Protein AF-A0A366H7C8-F1 (afdb_monomer_lite)

pLDDT: mean 70.6, std 16.67, range [31.08, 91.31]

Secondary structure (DSSP, 8-state):
------THHHHHHHHHHHHHHHHHHHHHHHTTS-TTTSHHHHHHHHHHHHHHHHHHHHH-HHHHHHHHHHHHHHHHHHHHHHHHHHS----------PPPPPPPTTEEEESS-EEEEETTEEEEEPTT-EEEEEEEETTEEEEE-SS-EEEE-GGGEE--HHHHHHHHHHHHHHHHHHHHHHHHHHHHHHHHHHHHHHHHHHHHHHHHHHHHHTTT-SPPSHHHHHHHHHHHHHHHHHHHHHHHTTPPPPPP------

Sequence (258 aa):
MMGRAGPVCTKLSKALERLLFDKVFTWKILAKDKKNTYFPSMKYVFWLLLAALGIWAWQNPEKVRDAGDNAAKWIGEKSRMIADKWDPKAPEAPVVEAPLPELPEGVYVLRQDVIVATGKGTVKWAAGTSIRKLGEGAGKILVSDGVNQTTVDLSLLTRDQAERRAFYKKLEALNAGQAMSAARTLEAELIELDAKIVKMVQEKRSIAAARAINGGLQPFGTTEEFLDLSIKRAEDRKNEIYKILGRTPTPSRSLSVK

Structure (mmCIF, N/CA/C/O backbone):
data_AF-A0A366H7C8-F1
#
_entry.id   AF-A0A366H7C8-F1
#
loop_
_atom_site.group_PDB
_atom_site.id
_atom_site.type_symbol
_atom_site.label_atom_id
_atom_site.label_alt_id
_atom_site.label_comp_id
_atom_site.label_asym_id
_atom_site.label_entity_id
_atom_site.label_seq_id
_atom_site.pdbx_PDB_ins_code
_atom_site.Cartn_x
_atom_site.Cartn_y
_atom_site.Cartn_z
_atom_site.occupancy
_atom_site.B_iso_or_equiv
_atom_site.auth_seq_id
_atom_site.auth_comp_id
_atom_site.auth_asym_id
_atom_site.auth_atom_id
_atom_site.pdbx_PDB_model_num
ATOM 1 N N . MET A 1 1 ? 12.312 44.437 -30.253 1.00 35.22 1 MET A N 1
ATOM 2 C CA . MET A 1 1 ? 11.773 45.023 -31.499 1.00 35.22 1 MET A CA 1
ATOM 3 C C . MET A 1 1 ? 10.855 44.001 -32.150 1.00 35.22 1 MET A C 1
ATOM 5 O O . MET A 1 1 ? 11.306 42.915 -32.480 1.00 35.22 1 MET A O 1
ATOM 9 N N . MET A 1 2 ? 9.558 44.306 -32.218 1.00 35.59 2 MET A N 1
ATOM 10 C CA . MET A 1 2 ? 8.519 43.432 -32.773 1.00 35.59 2 MET A CA 1
ATOM 11 C C . MET A 1 2 ? 8.615 43.394 -34.304 1.00 35.59 2 MET A C 1
ATOM 13 O O . MET A 1 2 ? 8.389 44.407 -34.965 1.00 35.59 2 MET A O 1
ATOM 17 N N . GLY A 1 3 ? 8.927 42.227 -34.868 1.00 38.06 3 GLY A N 1
ATOM 18 C CA . GLY A 1 3 ? 8.840 41.976 -36.305 1.00 38.06 3 GLY A CA 1
ATOM 19 C C . GLY A 1 3 ? 7.402 41.653 -36.702 1.00 38.06 3 GLY A C 1
ATOM 20 O O . GLY A 1 3 ? 6.907 40.563 -36.429 1.00 38.06 3 GLY A O 1
ATOM 21 N N . ARG A 1 4 ? 6.723 42.615 -37.335 1.00 42.69 4 ARG A N 1
ATOM 22 C CA . ARG A 1 4 ? 5.419 42.440 -37.989 1.00 42.69 4 ARG A CA 1
ATOM 23 C C . ARG A 1 4 ? 5.511 41.364 -39.082 1.00 42.69 4 ARG A C 1
ATOM 25 O O . ARG A 1 4 ? 5.993 41.644 -40.175 1.00 42.69 4 ARG A O 1
ATOM 32 N N . ALA A 1 5 ? 4.978 40.171 -38.828 1.00 39.31 5 ALA A N 1
ATOM 33 C CA . ALA A 1 5 ? 4.549 39.270 -39.895 1.00 39.31 5 ALA A CA 1
ATOM 34 C C . ALA A 1 5 ? 3.274 39.854 -40.532 1.00 39.31 5 ALA A C 1
ATOM 36 O O . ALA A 1 5 ? 2.256 40.039 -39.867 1.00 39.31 5 ALA A O 1
ATOM 37 N N . GLY A 1 6 ? 3.374 40.250 -41.801 1.00 36.12 6 GLY A N 1
ATOM 38 C CA . GLY A 1 6 ? 2.370 41.051 -42.496 1.00 36.12 6 GLY A CA 1
ATOM 39 C C . GLY A 1 6 ? 1.022 40.356 -42.774 1.00 36.12 6 GLY A C 1
ATOM 40 O O . GLY A 1 6 ? 0.891 39.135 -42.676 1.00 36.12 6 GLY A O 1
ATOM 41 N N . PRO A 1 7 ? 0.011 41.134 -43.208 1.00 43.72 7 PRO A N 1
ATOM 42 C CA . PRO A 1 7 ? -1.391 40.724 -43.403 1.00 43.72 7 PRO A CA 1
ATOM 43 C C . PRO A 1 7 ? -1.648 39.786 -44.603 1.00 43.72 7 PRO A C 1
ATOM 45 O O . PRO A 1 7 ? -2.787 39.630 -45.044 1.00 43.72 7 PRO A O 1
ATOM 48 N N . VAL A 1 8 ? -0.607 39.166 -45.163 1.00 43.22 8 VAL A N 1
ATOM 49 C CA . VAL A 1 8 ? -0.705 38.301 -46.352 1.00 43.22 8 VAL A CA 1
ATOM 50 C C . VAL A 1 8 ? -1.070 36.863 -45.962 1.00 43.22 8 VAL A C 1
ATOM 52 O O . VAL A 1 8 ? -1.851 36.216 -46.657 1.00 43.22 8 VAL A O 1
ATOM 55 N N . CYS A 1 9 ? -0.610 36.390 -44.798 1.00 39.69 9 CYS A N 1
ATOM 56 C CA . CYS A 1 9 ? -0.833 35.008 -44.354 1.00 39.69 9 CYS A CA 1
ATOM 57 C C . CYS A 1 9 ? -2.294 34.743 -43.927 1.00 39.69 9 CYS A C 1
ATOM 59 O O . CYS A 1 9 ? -2.842 33.673 -44.179 1.00 39.69 9 CYS A O 1
ATOM 61 N N . THR A 1 10 ? -2.974 35.749 -43.368 1.00 45.97 10 THR A N 1
ATOM 62 C CA . THR A 1 10 ? -4.383 35.655 -42.940 1.00 45.97 10 THR A CA 1
ATOM 63 C C . THR A 1 10 ? -5.387 35.822 -44.084 1.00 45.97 10 THR A C 1
ATOM 65 O O . THR A 1 10 ? -6.521 35.354 -43.981 1.00 45.97 10 THR A O 1
ATOM 68 N N . LYS A 1 11 ? -4.995 36.466 -45.193 1.00 45.34 11 LYS A N 1
ATOM 69 C CA . LYS A 1 11 ? -5.829 36.556 -46.404 1.00 45.34 11 LYS A CA 1
ATOM 70 C C . LYS A 1 11 ? -5.784 35.266 -47.220 1.00 45.34 11 LYS A C 1
ATOM 72 O O . LYS A 1 11 ? -6.820 34.849 -47.726 1.00 45.34 11 LYS A O 1
ATOM 77 N N . LEU A 1 12 ? -4.621 34.613 -47.291 1.00 46.34 12 LEU A N 1
ATOM 78 C CA . LEU A 1 12 ? -4.466 33.324 -47.967 1.00 46.34 12 LEU A CA 1
ATOM 79 C C . LEU A 1 12 ? -5.189 32.200 -47.215 1.00 46.34 12 LEU A C 1
ATOM 81 O O . LEU A 1 12 ? -5.877 31.417 -47.860 1.00 46.34 12 LEU A O 1
ATOM 85 N N . SER A 1 13 ? -5.142 32.175 -45.874 1.00 52.00 13 SER A N 1
ATOM 86 C CA . SER A 1 13 ? -5.885 31.183 -45.081 1.00 52.00 13 SER A CA 1
ATOM 87 C C . SER A 1 13 ? -7.402 31.344 -45.216 1.00 52.00 13 SER A C 1
ATOM 89 O O . SER A 1 13 ? -8.089 30.367 -45.491 1.00 52.00 13 SER A O 1
ATOM 91 N N . LYS A 1 14 ? -7.929 32.575 -45.141 1.00 49.22 14 LYS A N 1
ATOM 92 C CA . LYS A 1 14 ? -9.366 32.845 -45.331 1.00 49.22 14 LYS A CA 1
ATOM 93 C C . LYS A 1 14 ? -9.846 32.592 -46.762 1.00 49.22 14 LYS A C 1
ATOM 95 O O . LYS A 1 14 ? -10.995 32.199 -46.954 1.00 49.22 14 LYS A O 1
ATOM 100 N N . ALA A 1 15 ? -8.997 32.818 -47.766 1.00 50.47 15 ALA A N 1
ATOM 101 C CA . ALA A 1 15 ? -9.315 32.502 -49.157 1.00 50.47 15 ALA A CA 1
ATOM 102 C C . ALA A 1 15 ? -9.337 30.985 -49.403 1.00 50.47 15 ALA A C 1
ATOM 104 O O . ALA A 1 15 ? -10.243 30.502 -50.078 1.00 50.47 15 ALA A O 1
ATOM 105 N N . LEU A 1 16 ? -8.401 30.234 -48.810 1.00 49.34 16 LEU A N 1
ATOM 106 C CA . LEU A 1 16 ? -8.372 28.769 -48.872 1.00 49.34 16 LEU A CA 1
ATOM 107 C C . LEU A 1 16 ? -9.529 28.137 -48.095 1.00 49.34 16 LEU A C 1
ATOM 109 O O . LEU A 1 16 ? -10.158 27.218 -48.607 1.00 49.34 16 LEU A O 1
ATOM 113 N N . GLU A 1 17 ? -9.856 28.656 -46.910 1.00 50.28 17 GLU A N 1
ATOM 114 C CA . GLU A 1 17 ? -11.018 28.221 -46.130 1.00 50.28 17 GLU A CA 1
ATOM 115 C C . GLU A 1 17 ? -12.317 28.467 -46.891 1.00 50.28 17 GLU A C 1
ATOM 117 O O . GLU A 1 17 ? -13.134 27.557 -46.966 1.00 50.28 17 GLU A O 1
ATOM 122 N N . ARG A 1 18 ? -12.494 29.637 -47.524 1.00 49.72 18 ARG A N 1
ATOM 123 C CA . ARG A 1 18 ? -13.671 29.903 -48.367 1.00 49.72 18 ARG A CA 1
ATOM 124 C C . ARG A 1 18 ? -13.715 29.012 -49.603 1.00 49.72 18 ARG A C 1
ATOM 126 O O . ARG A 1 18 ? -14.770 28.470 -49.883 1.00 49.72 18 ARG A O 1
ATOM 133 N N . LEU A 1 19 ? -12.603 28.802 -50.309 1.00 50.41 19 LEU A N 1
ATOM 134 C CA . LEU A 1 19 ? -12.562 27.917 -51.482 1.00 50.41 19 LEU A CA 1
ATOM 135 C C . LEU A 1 19 ? -12.834 26.451 -51.126 1.00 50.41 19 LEU A C 1
ATOM 137 O O . LEU A 1 19 ? -13.527 25.761 -51.873 1.00 50.41 19 LEU A O 1
ATOM 141 N N . LEU A 1 20 ? -12.311 25.973 -49.994 1.00 51.69 20 LEU A N 1
ATOM 142 C CA . LEU A 1 20 ? -12.549 24.616 -49.510 1.00 51.69 20 LEU A CA 1
ATOM 143 C C . LEU A 1 20 ? -13.976 24.455 -48.996 1.00 51.69 20 LEU A C 1
ATOM 145 O O . LEU A 1 20 ? -14.617 23.471 -49.349 1.00 51.69 20 LEU A O 1
ATOM 149 N N . PHE A 1 21 ? -14.509 25.413 -48.234 1.00 50.31 21 PHE A N 1
ATOM 150 C CA . PHE A 1 21 ? -15.902 25.348 -47.800 1.00 50.31 21 PHE A CA 1
ATOM 151 C C . PHE A 1 21 ? -16.846 25.398 -48.992 1.00 50.31 21 PHE A C 1
ATOM 153 O O . PHE A 1 21 ? -17.707 24.536 -49.095 1.00 50.31 21 PHE A O 1
ATOM 160 N N . ASP A 1 22 ? -16.653 26.332 -49.921 1.00 48.16 22 ASP A N 1
ATOM 161 C CA . ASP A 1 22 ? -17.582 26.539 -51.028 1.00 48.16 22 ASP A CA 1
ATOM 162 C C . ASP A 1 22 ? -17.562 25.354 -52.003 1.00 48.16 22 ASP A C 1
ATOM 164 O O . ASP A 1 22 ? -18.621 24.870 -52.397 1.00 48.16 22 ASP A O 1
ATOM 168 N N . LYS A 1 23 ? -16.387 24.766 -52.292 1.00 51.62 23 LYS A N 1
ATOM 169 C CA . LYS A 1 23 ? -16.293 23.549 -53.121 1.00 51.62 23 LYS A CA 1
ATOM 170 C C . LYS A 1 23 ? -16.764 22.282 -52.412 1.00 51.62 23 LYS A C 1
ATOM 172 O O . LYS A 1 23 ? -17.393 21.445 -53.052 1.00 51.62 23 LYS A O 1
ATOM 177 N N . VAL A 1 24 ? -16.508 22.124 -51.112 1.00 53.69 24 VAL A N 1
ATOM 178 C CA . VAL A 1 24 ? -16.973 20.949 -50.355 1.00 53.69 24 VAL A CA 1
ATOM 179 C C . VAL A 1 24 ? -18.486 21.018 -50.118 1.00 53.69 24 VAL A C 1
ATOM 181 O O . VAL A 1 24 ? -19.151 19.985 -50.196 1.00 53.69 24 VAL A O 1
ATOM 184 N N . PHE A 1 25 ? -19.065 22.207 -49.903 1.00 47.41 25 PHE A N 1
ATOM 185 C CA . PHE A 1 25 ? -20.512 22.373 -49.720 1.00 47.41 25 PHE A CA 1
ATOM 186 C C . PHE A 1 25 ? -21.296 22.279 -51.030 1.00 47.41 25 PHE A C 1
ATOM 188 O O . PHE A 1 25 ? -22.294 21.557 -51.067 1.00 47.41 25 PHE A O 1
ATOM 195 N N . THR A 1 26 ? -20.841 22.911 -52.120 1.00 51.09 26 THR A N 1
ATOM 196 C CA . THR A 1 26 ? -21.496 22.749 -53.435 1.00 51.09 26 THR A CA 1
ATOM 197 C C . THR A 1 26 ? -21.470 21.293 -53.902 1.00 51.09 26 THR A C 1
ATOM 199 O O . THR A 1 26 ? -22.471 20.800 -54.420 1.00 51.09 26 THR A O 1
ATOM 202 N N . TRP A 1 27 ? -20.398 20.544 -53.621 1.00 47.75 27 TRP A N 1
ATOM 203 C CA . TRP A 1 27 ? -20.329 19.114 -53.946 1.00 47.75 27 TRP A CA 1
ATOM 204 C C . TRP A 1 27 ? -21.183 18.225 -53.038 1.00 47.75 27 TRP A C 1
ATOM 206 O O . TRP A 1 27 ? -21.712 17.217 -53.502 1.00 47.75 27 TRP A O 1
ATOM 216 N N . LYS A 1 28 ? -21.385 18.596 -51.768 1.00 47.47 28 LYS A N 1
ATOM 217 C CA . LYS A 1 28 ? -22.292 17.879 -50.855 1.00 47.47 28 LYS A CA 1
ATOM 218 C C . LYS A 1 28 ? -23.765 18.049 -51.252 1.00 47.47 28 LYS A C 1
ATOM 220 O O . LYS A 1 28 ? -24.562 17.146 -51.006 1.00 47.47 28 LYS A O 1
ATOM 225 N N . ILE A 1 29 ? -24.107 19.171 -51.891 1.00 49.75 29 ILE A N 1
ATOM 226 C CA . ILE A 1 29 ? -25.441 19.435 -52.450 1.00 49.75 29 ILE A CA 1
ATOM 227 C C . ILE A 1 29 ? -25.638 18.674 -53.775 1.00 49.75 29 ILE A C 1
ATOM 229 O O . ILE A 1 29 ? -26.671 18.038 -53.950 1.00 49.75 29 ILE A O 1
ATOM 233 N N . LEU A 1 30 ? -24.624 18.620 -54.649 1.00 47.78 30 LEU A N 1
ATOM 234 C CA . LEU A 1 30 ? -24.652 17.838 -55.900 1.00 47.78 30 LEU A CA 1
ATOM 235 C C . LEU A 1 30 ? -24.621 16.308 -55.694 1.00 47.78 30 LEU A C 1
ATOM 237 O O . LEU A 1 30 ? -25.145 15.561 -56.517 1.00 47.78 30 LEU A O 1
ATOM 241 N N . ALA A 1 31 ? -24.037 15.822 -54.596 1.00 48.66 31 ALA A N 1
ATOM 242 C CA . ALA A 1 31 ? -23.911 14.390 -54.307 1.00 48.66 31 ALA A CA 1
ATOM 243 C C . ALA A 1 31 ? -25.165 13.752 -53.677 1.00 48.66 31 ALA A C 1
ATOM 245 O O . ALA A 1 31 ? -25.188 12.534 -53.474 1.00 48.66 31 ALA A O 1
ATOM 246 N N . LYS A 1 32 ? -26.205 14.537 -53.354 1.00 49.47 32 LYS A N 1
ATOM 247 C CA . LYS A 1 32 ? -27.415 14.016 -52.698 1.00 49.47 32 LYS A CA 1
ATOM 248 C C . LYS A 1 32 ? -28.212 13.061 -53.601 1.00 49.47 32 LYS A C 1
ATOM 250 O O . LYS A 1 32 ? -28.744 12.085 -53.080 1.00 49.47 32 LYS A O 1
ATOM 255 N N . ASP A 1 33 ? -28.149 13.253 -54.924 1.00 51.53 33 ASP A N 1
ATOM 256 C CA . ASP A 1 33 ? -28.922 12.471 -55.906 1.00 51.53 33 ASP A CA 1
ATOM 257 C C . ASP A 1 33 ? -28.100 11.455 -56.725 1.00 51.53 33 ASP A C 1
ATOM 259 O O . ASP A 1 33 ? -28.658 10.698 -57.516 1.00 51.53 33 ASP A O 1
ATOM 263 N N . LYS A 1 34 ? -26.772 11.380 -56.543 1.00 55.25 34 LYS A N 1
ATOM 264 C CA . LYS A 1 34 ? -25.895 10.445 -57.285 1.00 55.25 34 LYS A CA 1
ATOM 265 C C . LYS A 1 34 ? -24.794 9.844 -56.405 1.00 55.25 34 LYS A C 1
ATOM 267 O O . LYS A 1 34 ? -23.604 9.997 -56.669 1.00 55.25 34 LYS A O 1
ATOM 272 N N . LYS A 1 35 ? -25.180 9.132 -55.343 1.00 51.94 35 LYS A N 1
ATOM 273 C CA . LYS A 1 35 ? -24.235 8.517 -54.386 1.00 51.94 35 LYS A CA 1
ATOM 274 C C . LYS A 1 35 ? -23.315 7.437 -54.983 1.00 51.94 35 LYS A C 1
ATOM 276 O O . LYS A 1 35 ? -22.210 7.266 -54.479 1.00 51.94 35 LYS A O 1
ATOM 281 N N . ASN A 1 36 ? -23.716 6.753 -56.059 1.00 51.50 36 ASN A N 1
ATOM 282 C CA . ASN A 1 36 ? -22.960 5.601 -56.579 1.00 51.50 36 ASN A CA 1
ATOM 283 C C . ASN A 1 36 ? -21.881 5.932 -57.623 1.00 51.50 36 ASN A C 1
ATOM 285 O O . ASN A 1 36 ? -21.022 5.091 -57.869 1.00 51.50 36 ASN A O 1
ATOM 289 N N . THR A 1 37 ? -21.866 7.130 -58.215 1.00 55.34 37 THR A N 1
ATOM 290 C CA . THR A 1 37 ? -20.918 7.451 -59.304 1.00 55.34 37 THR A CA 1
ATOM 291 C C . THR A 1 37 ? -19.647 8.161 -58.822 1.00 55.34 37 THR A C 1
ATOM 293 O O . THR A 1 37 ? -18.613 8.066 -59.474 1.00 55.34 37 THR A O 1
ATOM 296 N N . TYR A 1 38 ? -19.685 8.835 -57.665 1.00 51.38 38 TYR A N 1
ATOM 297 C CA . TYR A 1 38 ? -18.588 9.703 -57.194 1.00 51.38 38 TYR A CA 1
ATOM 298 C C . TYR A 1 38 ? -17.773 9.141 -56.018 1.00 51.38 38 TYR A C 1
ATOM 300 O O . TYR A 1 38 ? -16.734 9.704 -55.659 1.00 51.38 38 TYR A O 1
ATOM 308 N N . PHE A 1 39 ? -18.206 8.025 -55.428 1.00 51.62 39 PHE A N 1
ATOM 309 C CA . PHE A 1 39 ? -17.540 7.389 -54.286 1.00 51.62 39 PHE A CA 1
ATOM 310 C C . PHE A 1 39 ? -16.087 6.945 -54.572 1.00 51.62 39 PHE A C 1
ATOM 312 O O . PHE A 1 39 ? -15.219 7.201 -53.732 1.00 51.62 39 PHE A O 1
ATOM 319 N N . PRO A 1 40 ? -15.761 6.360 -55.748 1.00 57.44 40 PRO A N 1
ATOM 320 C CA . PRO A 1 40 ? -14.384 5.985 -56.069 1.00 57.44 40 PRO A CA 1
ATOM 321 C C . PRO A 1 40 ? -13.490 7.221 -56.214 1.00 57.44 40 PRO A C 1
ATOM 323 O O . PRO A 1 40 ? -12.434 7.298 -55.593 1.00 57.44 40 PRO A O 1
ATOM 326 N N . SER A 1 41 ? -13.950 8.240 -56.951 1.00 58.25 41 SER A N 1
ATOM 327 C CA . SER A 1 41 ? -13.221 9.501 -57.143 1.00 58.25 41 SER A CA 1
ATOM 328 C C . SER A 1 41 ? -12.988 10.263 -55.837 1.00 58.25 41 SER A C 1
ATOM 330 O O . SER A 1 41 ? -11.919 10.839 -55.658 1.00 58.25 41 SER A O 1
ATOM 332 N N . MET A 1 42 ? -13.931 10.217 -54.888 1.00 57.44 42 MET A N 1
ATOM 333 C CA . MET A 1 42 ? -13.767 10.832 -53.564 1.00 57.44 42 MET A CA 1
ATOM 334 C C . MET A 1 42 ? -12.621 10.201 -52.777 1.00 57.44 42 MET A C 1
ATOM 336 O O . MET A 1 42 ? -11.843 10.914 -52.145 1.00 57.44 42 MET A O 1
ATOM 340 N N . LYS A 1 43 ? -12.485 8.873 -52.852 1.00 59.31 43 LYS A N 1
ATOM 341 C CA . LYS A 1 43 ? -11.388 8.148 -52.212 1.00 59.31 43 LYS A CA 1
ATOM 342 C C . LYS A 1 43 ? -10.047 8.597 -52.795 1.00 59.31 43 LYS A C 1
ATOM 344 O O . LYS A 1 43 ? -9.146 8.925 -52.031 1.00 59.31 43 LYS A O 1
ATOM 349 N N . TYR A 1 44 ? -9.924 8.695 -54.119 1.00 64.81 44 TYR A N 1
ATOM 350 C CA . TYR A 1 44 ? -8.675 9.130 -54.758 1.00 64.81 44 TYR A CA 1
ATOM 351 C C . TYR A 1 44 ? -8.317 10.588 -54.459 1.00 64.81 44 TYR A C 1
ATOM 353 O O . TYR A 1 44 ? -7.159 10.869 -54.166 1.00 64.81 44 TYR A O 1
ATOM 361 N N . VAL A 1 45 ? -9.290 11.504 -54.461 1.00 66.50 45 VAL A N 1
ATOM 362 C CA . VAL A 1 45 ? -9.056 12.915 -54.103 1.00 66.50 45 VAL A CA 1
ATOM 363 C C . VAL A 1 45 ? -8.644 13.048 -52.635 1.00 66.50 45 VAL A C 1
ATOM 365 O O . VAL A 1 45 ? -7.729 13.806 -52.324 1.00 66.50 45 VAL A O 1
ATOM 368 N N . PHE A 1 46 ? -9.254 12.269 -51.737 1.00 66.06 46 PHE A N 1
ATOM 369 C CA . PHE A 1 46 ? -8.856 12.215 -50.332 1.00 66.06 46 PHE A CA 1
ATOM 370 C C . PHE A 1 46 ? -7.422 11.698 -50.163 1.00 66.06 46 PHE A C 1
ATOM 372 O O . PHE A 1 46 ? -6.627 12.341 -49.485 1.00 66.06 46 PHE A O 1
ATOM 379 N N . TRP A 1 47 ? -7.054 10.596 -50.826 1.00 66.44 47 TRP A N 1
ATOM 380 C CA . TRP A 1 47 ? -5.687 10.064 -50.774 1.00 66.44 47 TRP A CA 1
ATOM 381 C C . TRP A 1 47 ? -4.657 11.005 -51.402 1.00 66.44 47 TRP A C 1
ATOM 383 O O . TRP A 1 47 ? -3.562 11.127 -50.865 1.00 66.44 47 TRP A O 1
ATOM 393 N N . LEU A 1 48 ? -5.002 11.714 -52.480 1.00 68.94 48 LEU A N 1
ATOM 394 C CA . LEU A 1 48 ? -4.134 12.729 -53.085 1.00 68.94 48 LEU A CA 1
ATOM 395 C C . LEU A 1 48 ? -3.912 13.923 -52.155 1.00 68.94 48 LEU A C 1
ATOM 397 O O . LEU A 1 48 ? -2.780 14.376 -52.010 1.00 68.94 48 LEU A O 1
ATOM 401 N N . LEU A 1 49 ? -4.960 14.404 -51.482 1.00 70.00 49 LEU A N 1
ATOM 402 C CA . LEU A 1 49 ? -4.835 15.462 -50.477 1.00 70.00 49 LEU A CA 1
ATOM 403 C C . LEU A 1 49 ? -4.010 15.000 -49.271 1.00 70.00 49 LEU A C 1
ATOM 405 O O . LEU A 1 49 ? -3.187 15.760 -48.765 1.00 70.00 49 LEU A O 1
ATOM 409 N N . LEU A 1 50 ? -4.183 13.749 -48.843 1.00 69.38 50 LEU A N 1
ATOM 410 C CA . LEU A 1 50 ? -3.436 13.161 -47.733 1.00 69.38 50 LEU A CA 1
ATOM 411 C C . LEU A 1 50 ? -1.956 12.952 -48.093 1.00 69.38 50 LEU A C 1
ATOM 413 O O . LEU A 1 50 ? -1.081 13.235 -47.279 1.00 69.38 50 LEU A O 1
ATOM 417 N N . ALA A 1 51 ? -1.664 12.546 -49.331 1.00 66.94 51 ALA A N 1
ATOM 418 C CA . ALA A 1 51 ? -0.306 12.446 -49.857 1.00 66.94 51 ALA A CA 1
ATOM 419 C C . ALA A 1 51 ? 0.353 13.826 -50.001 1.00 66.94 51 ALA A C 1
ATOM 421 O O . ALA A 1 51 ? 1.501 13.994 -49.601 1.00 66.94 51 ALA A O 1
ATOM 422 N N . ALA A 1 52 ? -0.373 14.835 -50.494 1.00 68.12 52 ALA A N 1
ATOM 423 C CA . ALA A 1 52 ? 0.122 16.209 -50.578 1.00 68.12 52 ALA A CA 1
ATOM 424 C C . ALA A 1 52 ? 0.429 16.793 -49.188 1.00 68.12 52 ALA A C 1
ATOM 426 O O . ALA A 1 52 ? 1.465 17.430 -49.004 1.00 68.12 52 ALA A O 1
ATOM 427 N N . LEU A 1 53 ? -0.420 16.514 -48.192 1.00 64.94 53 LEU A N 1
ATOM 428 C CA . LEU A 1 53 ? -0.166 16.850 -46.789 1.00 64.94 53 LEU A CA 1
ATOM 429 C C . LEU A 1 53 ? 1.049 16.103 -46.228 1.00 64.94 53 LEU A C 1
ATOM 431 O O . LEU A 1 53 ? 1.850 16.713 -45.529 1.00 64.94 53 LEU A O 1
ATOM 435 N N . GLY A 1 54 ? 1.225 14.822 -46.562 1.00 63.56 54 GLY A N 1
ATOM 436 C CA . GLY A 1 54 ? 2.397 14.034 -46.169 1.00 63.56 54 GLY A CA 1
ATOM 437 C C . GLY A 1 54 ? 3.705 14.567 -46.762 1.00 63.56 54 GLY A C 1
ATOM 438 O O . GLY A 1 54 ? 4.697 14.693 -46.048 1.00 63.56 54 GLY A O 1
ATOM 439 N N . ILE A 1 55 ? 3.700 14.954 -48.040 1.00 69.88 55 ILE A N 1
ATOM 440 C CA . ILE A 1 55 ? 4.856 15.564 -48.717 1.00 69.88 55 ILE A CA 1
ATOM 441 C C . ILE A 1 55 ? 5.164 16.937 -48.112 1.00 69.88 55 ILE A C 1
ATOM 443 O O . ILE A 1 55 ? 6.318 17.236 -47.806 1.00 69.88 55 ILE A O 1
ATOM 447 N N . TRP A 1 56 ? 4.139 17.760 -47.883 1.00 62.31 56 TRP A N 1
ATOM 448 C CA . TRP A 1 56 ? 4.304 19.060 -47.235 1.00 62.31 56 TRP A CA 1
ATOM 449 C C . TRP A 1 56 ? 4.840 18.921 -45.805 1.00 62.31 56 TRP A C 1
ATOM 451 O O . TRP A 1 56 ? 5.712 19.690 -45.393 1.00 62.31 56 TRP A O 1
ATOM 461 N N . ALA A 1 57 ? 4.373 17.901 -45.079 1.00 61.28 57 ALA A N 1
ATOM 462 C CA . ALA A 1 57 ? 4.827 17.594 -43.735 1.00 61.28 57 ALA A CA 1
ATOM 463 C C . ALA A 1 57 ? 6.281 17.107 -43.691 1.00 61.28 57 ALA A C 1
ATOM 465 O O . ALA A 1 57 ? 7.016 17.441 -42.764 1.00 61.28 57 ALA A O 1
ATOM 466 N N . TRP A 1 58 ? 6.714 16.372 -44.716 1.00 67.94 58 TRP A N 1
ATOM 467 C CA . TRP A 1 58 ? 8.103 15.951 -44.870 1.00 67.94 58 TRP A CA 1
ATOM 468 C C . TRP A 1 58 ? 9.036 17.123 -45.207 1.00 67.94 58 TRP A C 1
ATOM 470 O O . TRP A 1 58 ? 10.151 17.185 -44.699 1.00 67.94 58 TRP A O 1
ATOM 480 N N . GLN A 1 59 ? 8.568 18.091 -46.002 1.00 71.12 59 GLN A N 1
ATOM 481 C CA . GLN A 1 59 ? 9.342 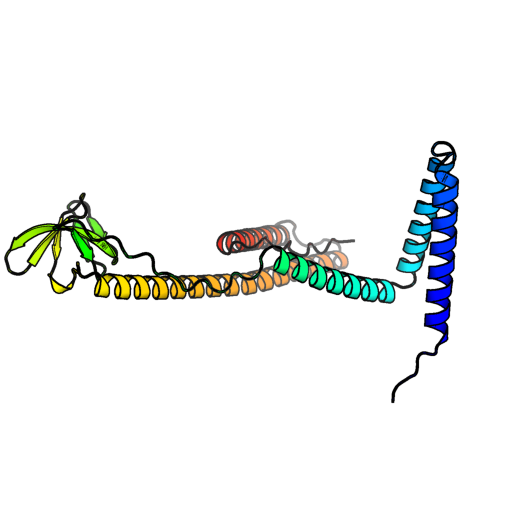19.283 -46.371 1.00 71.12 59 GLN A CA 1
ATOM 482 C C . GLN A 1 59 ? 9.410 20.352 -45.266 1.00 71.12 59 GLN A C 1
ATOM 484 O O . GLN A 1 59 ? 10.332 21.162 -45.263 1.00 71.12 59 GLN A O 1
ATOM 489 N N . ASN A 1 60 ? 8.448 20.387 -44.336 1.00 64.62 60 ASN A N 1
ATOM 490 C CA . ASN A 1 60 ? 8.383 21.384 -43.259 1.00 64.62 60 ASN A CA 1
ATOM 491 C C . ASN A 1 60 ? 8.186 20.720 -41.879 1.00 64.62 60 ASN A C 1
ATOM 493 O O . ASN A 1 60 ? 7.163 20.962 -41.228 1.00 64.62 60 ASN A O 1
ATOM 497 N N . PRO A 1 61 ? 9.148 19.908 -41.403 1.00 60.00 61 PRO A N 1
ATOM 498 C CA . PRO A 1 61 ? 8.984 19.111 -40.186 1.00 60.00 61 PRO A CA 1
ATOM 499 C C . PRO A 1 61 ? 8.751 19.969 -38.934 1.00 60.00 61 PRO A C 1
ATOM 501 O O . PRO A 1 61 ? 7.973 19.585 -38.063 1.00 60.00 61 PRO A O 1
ATOM 504 N N . GLU A 1 62 ? 9.358 21.157 -38.859 1.00 63.28 62 GLU A N 1
ATOM 505 C CA . GLU A 1 62 ? 9.193 22.065 -37.716 1.00 63.28 62 GLU A CA 1
ATOM 506 C C . GLU A 1 62 ? 7.777 22.649 -37.633 1.00 63.28 62 GLU A C 1
ATOM 508 O O . GLU A 1 62 ? 7.171 22.644 -36.568 1.00 63.28 62 GLU A O 1
ATOM 513 N N . LYS A 1 63 ? 7.176 23.031 -38.769 1.00 63.81 63 LYS A N 1
ATOM 514 C CA . LYS A 1 63 ? 5.799 23.561 -38.796 1.00 63.81 63 LYS A CA 1
ATOM 515 C C . LYS A 1 63 ? 4.758 22.502 -38.444 1.00 63.81 63 LYS A C 1
ATOM 517 O O . LYS A 1 63 ? 3.736 22.825 -37.846 1.00 63.81 63 LYS A O 1
ATOM 522 N N . VAL A 1 64 ? 5.004 21.244 -38.814 1.00 59.72 64 VAL A N 1
ATOM 523 C CA . VAL A 1 64 ? 4.139 20.111 -38.448 1.00 59.72 64 VAL A CA 1
ATOM 524 C C . VAL A 1 64 ? 4.266 19.796 -36.970 1.00 59.72 64 VAL A C 1
ATOM 526 O O . VAL A 1 64 ? 3.263 19.506 -36.327 1.00 59.72 64 VAL A O 1
ATOM 529 N N . ARG A 1 65 ? 5.482 19.875 -36.427 1.00 57.75 65 ARG A N 1
ATOM 530 C CA . ARG A 1 65 ? 5.731 19.683 -35.003 1.00 57.75 65 ARG A CA 1
ATOM 531 C C . ARG A 1 65 ? 5.061 20.776 -34.173 1.00 57.75 65 ARG A C 1
ATOM 533 O O . ARG A 1 65 ? 4.323 20.441 -33.257 1.00 57.75 65 ARG A O 1
ATOM 540 N N . ASP A 1 66 ? 5.196 22.041 -34.560 1.00 63.69 66 ASP A N 1
ATOM 541 C CA . ASP A 1 66 ? 4.529 23.160 -33.885 1.00 63.69 66 ASP A CA 1
ATOM 542 C C . ASP A 1 66 ? 2.999 23.072 -33.993 1.00 63.69 66 ASP A C 1
ATOM 544 O O . ASP A 1 66 ? 2.277 23.308 -33.022 1.00 63.69 66 ASP A O 1
ATOM 548 N N . ALA A 1 67 ? 2.474 22.694 -35.163 1.00 58.62 67 ALA A N 1
ATOM 549 C CA . ALA A 1 67 ? 1.044 22.460 -35.346 1.00 58.62 67 ALA A CA 1
ATOM 550 C C . ALA A 1 67 ? 0.549 21.253 -34.530 1.00 58.62 67 ALA A C 1
ATOM 552 O O . ALA A 1 67 ? -0.546 21.305 -33.971 1.00 58.62 67 ALA A O 1
ATOM 553 N N . GLY A 1 68 ? 1.357 20.197 -34.425 1.00 59.09 68 GLY A N 1
ATOM 554 C CA . GLY A 1 68 ? 1.089 19.003 -33.627 1.00 59.09 68 GLY A CA 1
ATOM 555 C C . GLY A 1 68 ? 1.095 19.287 -32.128 1.00 59.09 68 GLY A C 1
ATOM 556 O O . GLY A 1 68 ? 0.166 18.880 -31.437 1.00 59.09 68 GLY A O 1
ATOM 557 N N . ASP A 1 69 ? 2.067 20.053 -31.636 1.00 59.00 69 ASP A N 1
ATOM 558 C CA . ASP A 1 69 ? 2.156 20.464 -30.232 1.00 59.00 69 ASP A CA 1
ATOM 559 C C . ASP A 1 69 ? 0.997 21.400 -29.856 1.00 59.00 69 ASP A C 1
ATOM 561 O O . ASP A 1 69 ? 0.402 21.264 -28.783 1.00 59.00 69 ASP A O 1
ATOM 565 N N . ASN A 1 70 ? 0.603 22.306 -30.756 1.00 62.53 70 ASN A N 1
ATOM 566 C CA . ASN A 1 70 ? -0.570 23.161 -30.564 1.00 62.53 70 ASN A CA 1
ATOM 567 C C . ASN A 1 70 ? -1.882 22.364 -30.600 1.00 62.53 70 ASN A C 1
ATOM 569 O O . ASN A 1 70 ? -2.763 22.601 -29.774 1.00 62.53 70 ASN A O 1
ATOM 573 N N . ALA A 1 71 ? -2.009 21.388 -31.503 1.00 57.75 71 ALA A N 1
ATOM 574 C CA . ALA A 1 71 ? -3.164 20.498 -31.555 1.00 57.75 71 ALA A CA 1
ATOM 575 C C . ALA A 1 71 ? -3.242 19.599 -30.313 1.00 57.75 71 ALA A C 1
ATOM 577 O O . ALA A 1 71 ? -4.321 19.434 -29.752 1.00 57.75 71 ALA A O 1
ATOM 578 N N . ALA A 1 72 ? -2.114 19.074 -29.830 1.00 56.72 72 ALA A N 1
ATOM 579 C CA . ALA A 1 72 ? -2.048 18.269 -28.615 1.00 56.72 72 ALA A CA 1
ATOM 580 C C . ALA A 1 72 ? -2.427 19.084 -27.370 1.00 56.72 72 ALA A C 1
ATOM 582 O O . ALA A 1 72 ? -3.203 18.605 -26.545 1.00 56.72 72 ALA A O 1
ATOM 583 N N . LYS A 1 73 ? -1.956 20.335 -27.258 1.00 63.56 73 LYS A N 1
ATOM 584 C CA . LYS A 1 73 ? -2.378 21.258 -26.190 1.00 63.56 73 LYS A CA 1
ATOM 585 C C . LYS A 1 73 ? -3.871 21.559 -26.259 1.00 63.56 73 LYS A C 1
ATOM 587 O O . LYS A 1 73 ? -4.552 21.468 -25.244 1.00 63.56 73 LYS A O 1
ATOM 592 N N . TRP A 1 74 ? -4.394 21.839 -27.452 1.00 70.19 74 TRP A N 1
ATOM 593 C CA . TRP A 1 74 ? -5.816 22.119 -27.643 1.00 70.19 74 TRP A CA 1
ATOM 594 C C . TRP A 1 74 ? -6.700 20.904 -27.332 1.00 70.19 74 TRP A C 1
ATOM 596 O O . TRP A 1 74 ? -7.730 21.043 -26.673 1.00 70.19 74 TRP A O 1
ATOM 606 N N . ILE A 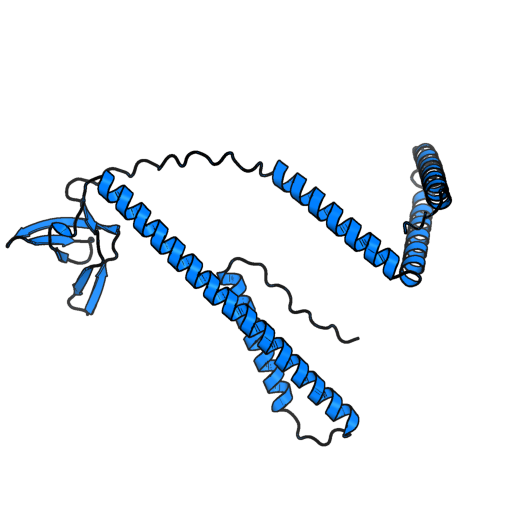1 75 ? -6.286 19.700 -27.744 1.00 60.72 75 ILE A N 1
ATOM 607 C CA . ILE A 1 75 ? -6.966 18.444 -27.405 1.00 60.72 75 ILE A CA 1
ATOM 608 C C . ILE A 1 75 ? -6.893 18.196 -25.898 1.00 60.72 75 ILE A C 1
ATOM 610 O O . ILE A 1 75 ? -7.916 17.858 -25.318 1.00 60.72 75 ILE A O 1
ATOM 614 N N . GLY A 1 76 ? -5.743 18.424 -25.257 1.00 58.47 76 GLY A N 1
ATOM 615 C CA . GLY A 1 76 ? -5.573 18.293 -23.807 1.00 58.47 76 GLY A CA 1
ATOM 616 C C . GLY A 1 76 ? -6.437 19.268 -22.995 1.00 58.47 76 GLY A C 1
ATOM 617 O O . GLY A 1 76 ? -7.020 18.888 -21.980 1.00 58.47 76 GLY A O 1
ATOM 618 N N . GLU A 1 77 ? -6.579 20.516 -23.448 1.00 63.66 77 GLU A N 1
ATOM 619 C CA . GLU A 1 77 ? -7.476 21.505 -22.835 1.00 63.66 77 GLU A CA 1
ATOM 620 C C . GLU A 1 77 ? -8.950 21.160 -23.063 1.00 63.66 77 GLU A C 1
ATOM 622 O O . GLU A 1 77 ? -9.761 21.238 -22.140 1.00 63.66 77 GLU A O 1
ATOM 627 N N . LYS A 1 78 ? -9.320 20.729 -24.275 1.00 61.84 78 LYS A N 1
ATOM 628 C CA . LYS A 1 78 ? -10.690 20.301 -24.587 1.00 61.84 78 LYS A CA 1
ATOM 629 C C . LYS A 1 78 ? -11.064 19.016 -23.855 1.00 61.84 78 LYS A C 1
ATOM 631 O O . LYS A 1 78 ? -12.189 18.929 -23.372 1.00 61.84 78 LYS A O 1
ATOM 636 N N . SER A 1 79 ? -10.145 18.063 -23.715 1.00 57.41 79 SER A N 1
ATOM 637 C CA . SER A 1 79 ? -10.364 16.834 -22.953 1.00 57.41 79 SER A CA 1
ATOM 638 C C . SER A 1 79 ? -10.468 17.112 -21.459 1.00 57.41 79 SER A C 1
ATOM 640 O O . SER A 1 79 ? -11.321 16.513 -20.821 1.00 57.41 79 SER A O 1
ATOM 642 N N . ARG A 1 80 ? -9.686 18.056 -20.907 1.00 57.78 80 ARG A N 1
ATOM 643 C CA . ARG A 1 80 ? -9.863 18.529 -19.523 1.00 57.78 80 ARG A CA 1
ATOM 644 C C . ARG A 1 80 ? -11.221 19.181 -19.313 1.00 57.78 80 ARG A C 1
ATOM 646 O O . ARG A 1 80 ? -11.921 18.788 -18.403 1.00 57.78 80 ARG A O 1
ATOM 653 N N . MET A 1 81 ? -11.653 20.077 -20.199 1.00 59.75 81 MET A N 1
ATOM 654 C CA . MET A 1 81 ? -12.983 20.688 -20.080 1.00 59.75 81 MET A CA 1
ATOM 655 C C . MET A 1 81 ? -14.136 19.687 -20.240 1.00 59.75 81 MET A C 1
ATOM 657 O O . MET A 1 81 ? -15.215 19.918 -19.703 1.00 59.75 81 MET A O 1
ATOM 661 N N . ILE A 1 82 ? -13.956 18.616 -21.019 1.00 57.94 82 ILE A N 1
ATOM 662 C CA . ILE A 1 82 ? -14.951 17.540 -21.134 1.00 57.94 82 ILE A CA 1
ATOM 663 C C . ILE A 1 82 ? -14.909 16.648 -19.889 1.00 57.94 82 ILE A C 1
ATOM 665 O O . ILE A 1 82 ? -15.972 16.314 -19.378 1.00 57.94 82 ILE A O 1
ATOM 669 N N . ALA A 1 83 ? -13.720 16.334 -19.364 1.00 55.78 83 ALA A N 1
ATOM 670 C CA . ALA A 1 83 ? -13.545 15.613 -18.105 1.00 55.78 83 ALA A CA 1
ATOM 671 C C . ALA A 1 83 ? -14.142 16.390 -16.921 1.00 55.78 83 ALA A C 1
ATOM 673 O O . ALA A 1 83 ? -14.931 15.822 -16.185 1.00 55.78 83 ALA A O 1
ATOM 674 N N . ASP A 1 84 ? -13.901 17.699 -16.821 1.00 56.28 84 ASP A N 1
ATOM 675 C CA . ASP A 1 84 ? -14.471 18.587 -15.796 1.00 56.28 84 ASP A CA 1
ATOM 676 C C . ASP A 1 84 ? -15.995 18.772 -15.943 1.00 56.28 84 ASP A C 1
ATOM 678 O O . ASP A 1 84 ? -16.668 19.192 -15.006 1.00 56.28 84 ASP A O 1
ATOM 682 N N . LYS A 1 85 ? -16.567 18.500 -17.127 1.00 59.19 85 LYS A N 1
ATOM 683 C CA . LYS A 1 85 ? -18.024 18.511 -17.358 1.00 59.19 85 LYS A CA 1
ATOM 684 C C . LYS A 1 85 ? -18.686 17.162 -17.089 1.00 59.19 85 LYS A C 1
ATOM 686 O O . LYS A 1 85 ? -19.874 17.139 -16.781 1.00 59.19 85 LYS A O 1
ATOM 691 N N . TRP A 1 86 ? -17.960 16.065 -17.284 1.00 54.03 86 TRP A N 1
ATOM 692 C CA . TRP A 1 86 ? -18.427 14.702 -17.010 1.00 54.03 86 TRP A CA 1
ATOM 693 C C . TRP A 1 86 ? -18.239 14.308 -15.548 1.00 54.03 86 TRP A C 1
ATOM 695 O O . TRP A 1 86 ? -19.060 13.574 -15.011 1.00 54.03 86 TRP A O 1
ATOM 705 N N . ASP A 1 87 ? -17.206 14.844 -14.913 1.00 45.66 87 ASP A N 1
ATOM 706 C CA . ASP A 1 87 ? -16.957 14.786 -13.483 1.00 45.66 87 ASP A CA 1
ATOM 707 C C . ASP A 1 87 ? -16.882 16.237 -12.987 1.00 45.66 87 ASP A C 1
ATOM 709 O O . ASP A 1 87 ? -15.788 16.787 -12.809 1.00 45.66 87 ASP A O 1
ATOM 713 N N . PRO A 1 88 ? -18.031 16.942 -12.876 1.00 50.09 88 PRO A N 1
ATOM 714 C CA . PRO A 1 88 ? -18.039 18.231 -12.210 1.00 50.09 88 PRO A CA 1
ATOM 715 C C . PRO A 1 88 ? -17.484 17.957 -10.830 1.00 50.09 88 PRO A C 1
ATOM 717 O O . PRO A 1 88 ? -18.142 17.248 -10.074 1.00 50.09 88 PRO A O 1
ATOM 720 N N . LYS A 1 89 ? -16.271 18.465 -10.554 1.00 50.22 89 LYS A N 1
ATOM 721 C CA . LYS A 1 89 ? -15.616 18.446 -9.243 1.00 50.22 89 LYS A CA 1
ATOM 722 C C . LYS A 1 89 ? -16.726 18.556 -8.215 1.00 50.22 89 LYS A C 1
ATOM 724 O O . LYS A 1 89 ? -17.318 19.634 -8.091 1.00 50.22 89 LYS A O 1
ATOM 729 N N . ALA A 1 90 ? -17.095 17.417 -7.620 1.00 49.09 90 ALA A N 1
ATOM 730 C CA . ALA A 1 90 ? -18.226 17.388 -6.718 1.00 49.09 90 ALA A CA 1
ATOM 731 C C . ALA A 1 90 ? -17.927 18.496 -5.709 1.00 49.09 90 ALA A C 1
ATOM 733 O O . ALA A 1 90 ? -16.772 18.564 -5.264 1.00 49.09 90 ALA A O 1
ATOM 734 N N . PRO A 1 91 ? -18.863 19.428 -5.431 1.00 44.91 91 PRO A N 1
ATOM 735 C CA . PRO A 1 91 ? -18.651 20.341 -4.318 1.00 44.91 91 PRO A CA 1
ATOM 736 C C . PRO A 1 91 ? -18.242 19.433 -3.175 1.00 44.91 91 PRO A C 1
ATOM 738 O O . PRO A 1 91 ? -18.980 18.475 -2.945 1.00 44.91 91 PRO A O 1
ATOM 741 N N . GLU A 1 92 ? -17.031 19.625 -2.629 1.00 49.38 92 GLU A N 1
ATOM 742 C CA . GLU A 1 92 ? -16.471 18.769 -1.585 1.00 49.38 92 GLU A CA 1
ATOM 743 C C . GLU A 1 92 ? -17.603 18.541 -0.606 1.00 49.38 92 GLU A C 1
ATOM 745 O O . GLU A 1 92 ? -18.019 19.473 0.090 1.00 49.38 92 GLU A O 1
ATOM 750 N N . ALA A 1 93 ? -18.225 17.359 -0.692 1.00 38.88 93 ALA A N 1
ATOM 751 C CA . ALA A 1 93 ? -19.385 17.097 0.120 1.00 38.88 93 ALA A CA 1
ATOM 752 C C . ALA A 1 93 ? -18.843 17.289 1.529 1.00 38.88 93 ALA A C 1
ATOM 754 O O . ALA A 1 93 ? -17.760 16.748 1.802 1.00 38.88 93 ALA A O 1
ATOM 755 N N . PRO A 1 94 ? -19.488 18.098 2.395 1.00 41.66 94 PRO A N 1
ATOM 756 C CA . PRO A 1 94 ? -19.089 18.100 3.787 1.00 41.66 94 PRO A CA 1
ATOM 757 C C . PRO A 1 94 ? -19.043 16.627 4.149 1.00 41.66 94 PRO A C 1
ATOM 759 O O . PRO A 1 94 ? -20.025 15.924 3.905 1.00 41.66 94 PRO A O 1
ATOM 762 N N . VAL A 1 95 ? -17.864 16.137 4.536 1.00 50.66 95 VAL A N 1
ATOM 763 C CA . VAL A 1 95 ? -17.678 14.740 4.901 1.00 50.66 95 VAL A CA 1
ATOM 764 C C . VAL A 1 95 ? -18.634 14.555 6.063 1.00 50.66 95 VAL A C 1
ATOM 766 O O . VAL A 1 95 ? -18.334 14.941 7.190 1.00 50.66 95 VAL A O 1
ATOM 769 N N . VAL A 1 96 ? -19.849 14.093 5.768 1.00 46.97 96 VAL A N 1
ATOM 770 C CA . VAL A 1 96 ? -20.811 13.687 6.771 1.00 46.97 96 VAL A CA 1
ATOM 771 C C . VAL A 1 96 ? -20.156 12.432 7.294 1.00 46.97 96 VAL A C 1
ATOM 773 O O . VAL A 1 96 ? -20.294 11.370 6.693 1.00 46.97 96 VAL A O 1
ATOM 776 N N . GLU A 1 97 ? -19.306 12.608 8.312 1.00 57.50 97 GLU A N 1
ATOM 777 C CA . GLU A 1 97 ? -18.680 11.530 9.058 1.00 57.50 97 GLU A CA 1
ATOM 778 C C . GLU A 1 97 ? -19.821 10.575 9.385 1.00 57.50 97 GLU A C 1
ATOM 780 O O . GLU A 1 97 ? -20.681 10.894 10.212 1.00 57.50 97 GLU A O 1
ATOM 785 N N . ALA A 1 98 ? -19.898 9.463 8.646 1.00 56.47 98 ALA A N 1
ATOM 786 C CA . ALA A 1 98 ? -20.952 8.489 8.843 1.00 56.47 98 ALA A CA 1
ATOM 787 C C . ALA A 1 98 ? -20.936 8.155 10.338 1.00 56.47 98 ALA A C 1
ATOM 789 O O . ALA A 1 98 ? -19.858 7.854 10.870 1.00 56.47 98 ALA A O 1
ATOM 790 N N . PRO A 1 99 ? -22.064 8.308 11.055 1.00 62.19 99 PRO A N 1
ATOM 791 C CA . PRO A 1 99 ? -22.063 8.145 12.494 1.00 62.19 99 PRO A CA 1
ATOM 792 C C . PRO A 1 99 ? -21.534 6.749 12.801 1.00 62.19 99 PRO A C 1
ATOM 794 O O . PRO A 1 99 ? -22.111 5.754 12.367 1.00 62.19 99 PRO A O 1
ATOM 797 N N . LEU A 1 100 ? -20.393 6.687 13.499 1.00 70.62 100 LEU A N 1
ATOM 798 C CA . LEU A 1 100 ? -19.790 5.409 13.860 1.00 70.62 100 LEU A CA 1
ATOM 799 C C . LEU A 1 100 ? -20.846 4.588 14.609 1.00 70.62 100 LEU A C 1
ATOM 801 O O . LEU A 1 100 ? -21.369 5.108 15.607 1.00 70.62 100 LEU A O 1
ATOM 805 N N . PRO A 1 101 ? -21.153 3.356 14.157 1.00 71.31 101 PRO A N 1
ATOM 806 C CA . PRO A 1 101 ? -22.176 2.541 14.785 1.00 71.31 101 PRO A CA 1
ATOM 807 C C . PRO A 1 101 ? -21.842 2.338 16.263 1.00 71.31 101 PRO A C 1
ATOM 809 O O . PRO A 1 101 ? -20.673 2.215 16.669 1.00 71.31 101 PRO A O 1
ATOM 812 N N . GLU A 1 102 ? -22.883 2.365 17.089 1.00 74.56 102 GLU A N 1
ATOM 813 C CA . GLU A 1 102 ? -22.740 2.083 18.508 1.00 74.56 102 GLU A CA 1
ATOM 814 C C . GLU A 1 102 ? -22.214 0.660 18.699 1.00 74.56 102 GLU A C 1
ATOM 816 O O . GLU A 1 102 ? -22.611 -0.274 18.000 1.00 74.56 102 GLU A O 1
ATOM 821 N N . LEU A 1 103 ? -21.263 0.501 19.621 1.00 81.12 103 LEU A N 1
ATOM 822 C CA . LEU A 1 103 ? -20.729 -0.821 19.924 1.00 81.12 103 LEU A CA 1
ATOM 823 C C . LEU A 1 103 ? -21.750 -1.605 20.747 1.00 81.12 103 LEU A C 1
ATOM 825 O O . LEU A 1 103 ? -22.301 -1.042 21.705 1.00 81.12 103 LEU A O 1
ATOM 829 N N . PRO A 1 104 ? -21.925 -2.907 20.452 1.00 83.00 104 PRO A N 1
ATOM 830 C CA . PRO A 1 104 ? -22.697 -3.796 21.302 1.00 83.00 104 PRO A CA 1
ATOM 831 C C . PRO A 1 104 ? -22.205 -3.740 22.749 1.00 83.00 104 PRO A C 1
ATOM 833 O O . PRO A 1 104 ? -21.032 -3.469 23.030 1.00 83.00 104 PRO A O 1
ATOM 836 N N . GLU A 1 105 ? -23.108 -4.007 23.683 1.00 79.12 105 GLU A N 1
ATOM 837 C CA . GLU A 1 105 ? -22.760 -4.020 25.096 1.00 79.12 105 GLU A CA 1
ATOM 838 C C . GLU A 1 105 ? -21.668 -5.055 25.404 1.00 79.12 105 GLU A C 1
ATOM 840 O O . GLU A 1 105 ? -21.653 -6.159 24.863 1.00 79.12 105 GLU A O 1
ATOM 845 N N . GLY A 1 106 ? -20.689 -4.654 26.221 1.00 79.94 106 GLY A N 1
ATOM 846 C CA . GLY A 1 106 ? -19.518 -5.476 26.533 1.00 79.94 106 GLY A CA 1
ATOM 847 C C . GLY A 1 106 ? -18.445 -5.545 25.436 1.00 79.94 106 GLY A C 1
ATOM 848 O O . GLY A 1 106 ? -17.461 -6.262 25.623 1.00 79.94 106 GLY A O 1
ATOM 849 N N . VAL A 1 107 ? -18.584 -4.810 24.323 1.00 86.19 107 VAL A N 1
ATOM 850 C CA . VAL A 1 107 ? -17.551 -4.698 23.277 1.00 86.19 107 VAL A CA 1
ATOM 851 C C . VAL A 1 107 ? -16.799 -3.371 23.397 1.00 86.19 107 VAL A C 1
ATOM 853 O O . VAL A 1 107 ? -17.391 -2.304 23.560 1.00 86.19 107 VAL A O 1
ATOM 856 N N . TYR A 1 108 ? -15.476 -3.451 23.294 1.00 87.50 108 TYR A N 1
ATOM 857 C CA . TYR A 1 108 ? -14.537 -2.341 23.399 1.00 87.50 108 TYR A CA 1
ATOM 858 C C . TYR A 1 108 ? -13.615 -2.310 22.184 1.00 87.50 108 TYR A C 1
ATOM 860 O O . TYR A 1 108 ? -13.403 -3.325 21.527 1.00 87.50 108 TYR A O 1
ATOM 868 N N . VAL A 1 109 ? -13.038 -1.146 21.907 1.00 89.12 109 VAL A N 1
ATOM 869 C CA . VAL A 1 109 ? -11.990 -0.977 20.899 1.00 89.12 109 VAL A CA 1
ATOM 870 C C . VAL A 1 109 ? -10.648 -0.781 21.592 1.00 89.12 109 VAL A C 1
ATOM 872 O O . VAL A 1 109 ? -10.545 -0.011 22.551 1.00 89.12 109 VAL A O 1
ATOM 875 N N . LEU A 1 110 ? -9.619 -1.465 21.089 1.00 89.75 110 LEU A N 1
ATOM 876 C CA . LEU A 1 110 ? -8.238 -1.276 21.525 1.00 89.75 110 LEU A CA 1
ATOM 877 C C . LEU A 1 110 ? -7.692 0.070 21.046 1.00 89.75 110 LEU A C 1
ATOM 879 O O . LEU A 1 110 ? -7.709 0.368 19.854 1.00 89.75 110 LEU A O 1
ATOM 883 N N . ARG A 1 111 ? -7.145 0.862 21.967 1.00 88.06 111 ARG A N 1
ATOM 884 C CA . ARG A 1 111 ? -6.469 2.133 21.663 1.00 88.06 111 ARG A CA 1
ATOM 885 C C . ARG A 1 111 ? -5.030 1.952 21.187 1.00 88.06 111 ARG A C 1
ATOM 887 O O . ARG A 1 111 ? -4.462 2.867 20.602 1.00 88.06 111 ARG A O 1
ATOM 894 N N . GLN A 1 112 ? -4.416 0.816 21.493 1.00 86.56 112 GLN A N 1
ATOM 895 C CA . GLN A 1 112 ? -3.017 0.530 21.190 1.00 86.56 112 GLN A CA 1
ATOM 896 C C . GLN A 1 112 ? -2.854 -0.924 20.766 1.00 86.56 112 GLN A C 1
ATOM 898 O O . GLN A 1 112 ? -3.722 -1.758 21.028 1.00 86.56 112 GLN A O 1
ATOM 903 N N . ASP A 1 113 ? -1.730 -1.205 20.115 1.00 87.88 113 ASP A N 1
ATOM 904 C CA . ASP A 1 113 ? -1.355 -2.562 19.753 1.00 87.88 113 ASP A CA 1
ATOM 905 C C . ASP A 1 113 ? -1.077 -3.385 21.016 1.00 87.88 113 ASP A C 1
ATOM 907 O O . ASP A 1 113 ? -0.340 -2.948 21.902 1.00 87.88 113 ASP A O 1
ATOM 911 N N . VAL A 1 114 ? -1.629 -4.595 21.081 1.00 89.31 114 VAL A N 1
ATOM 912 C CA . VAL A 1 114 ? -1.429 -5.521 22.203 1.00 89.31 114 VAL A CA 1
ATOM 913 C C . VAL A 1 114 ? -0.834 -6.819 21.679 1.00 89.31 114 VAL A C 1
ATOM 915 O O . VAL A 1 114 ? -1.319 -7.391 20.705 1.00 89.31 114 VAL A O 1
ATOM 918 N N . ILE A 1 115 ? 0.230 -7.293 22.325 1.00 89.31 115 ILE A N 1
ATOM 919 C CA . ILE A 1 115 ? 0.839 -8.588 22.013 1.00 89.31 115 ILE A CA 1
ATOM 920 C C . ILE A 1 115 ? 0.242 -9.630 22.952 1.00 89.31 115 ILE A C 1
ATOM 922 O O . ILE A 1 115 ? 0.386 -9.537 24.169 1.00 89.31 115 ILE A O 1
ATOM 926 N N . VAL A 1 116 ? -0.411 -10.631 22.373 1.00 87.25 116 VAL A N 1
ATOM 927 C CA . VAL A 1 116 ? -1.036 -11.740 23.088 1.00 87.25 116 VAL A CA 1
ATOM 928 C C . VAL A 1 116 ? -0.150 -12.967 22.980 1.00 87.25 116 VAL A C 1
ATOM 930 O O . VAL A 1 116 ? 0.169 -13.429 21.883 1.00 87.25 116 VAL A O 1
ATOM 933 N N . ALA A 1 117 ? 0.246 -13.513 24.126 1.00 81.81 117 ALA A N 1
ATOM 934 C CA . ALA A 1 117 ? 0.906 -14.806 24.180 1.00 81.81 117 ALA A CA 1
ATOM 935 C C . ALA A 1 117 ? -0.141 -15.916 24.021 1.00 81.81 117 ALA A C 1
ATOM 937 O O . ALA A 1 117 ? -1.088 -16.019 24.795 1.00 81.81 117 ALA A O 1
ATOM 938 N N . THR A 1 118 ? 0.045 -16.755 23.012 1.00 79.75 118 THR A N 1
ATOM 939 C CA . THR A 1 118 ? -0.740 -17.967 22.776 1.00 79.75 118 THR A CA 1
ATOM 940 C C . THR A 1 118 ? 0.143 -19.183 23.040 1.00 79.75 118 THR A C 1
ATOM 942 O O . THR A 1 118 ? 1.368 -19.105 22.949 1.00 79.75 118 THR A O 1
ATOM 945 N N . GLY A 1 119 ? -0.458 -20.347 23.295 1.00 75.38 119 GLY A N 1
ATOM 946 C CA . GLY A 1 119 ? 0.307 -21.590 23.472 1.00 75.38 119 GLY A CA 1
ATOM 947 C C . GLY A 1 119 ? 1.165 -21.995 22.259 1.00 75.38 119 GLY A C 1
ATOM 948 O O . GLY A 1 119 ? 2.005 -22.877 22.389 1.00 75.38 119 GLY A O 1
ATOM 949 N N . LYS A 1 120 ? 0.969 -21.367 21.086 1.00 75.81 120 LYS A N 1
ATOM 950 C CA . LYS A 1 120 ? 1.696 -21.644 19.833 1.00 75.81 120 LYS A CA 1
ATOM 951 C C . LYS A 1 120 ? 2.609 -20.495 19.371 1.00 75.81 120 LYS A C 1
ATOM 953 O O . LYS A 1 120 ? 3.215 -20.609 18.311 1.00 75.81 120 LYS A O 1
ATOM 958 N N . GLY A 1 121 ? 2.709 -19.400 20.127 1.00 83.50 121 GLY A N 1
ATOM 959 C CA . GLY A 1 121 ? 3.494 -18.217 19.752 1.00 83.50 121 GLY A CA 1
ATOM 960 C C . GLY A 1 121 ? 2.838 -16.910 20.189 1.00 83.50 121 GLY A C 1
ATOM 961 O O . GLY A 1 121 ? 1.929 -16.909 21.013 1.00 83.50 121 GLY A O 1
ATOM 962 N N . THR A 1 122 ? 3.270 -15.782 19.637 1.00 87.12 122 THR A N 1
ATOM 963 C CA . THR A 1 122 ? 2.691 -14.466 19.936 1.00 87.12 122 THR A CA 1
ATOM 964 C C . THR A 1 122 ? 1.849 -13.961 18.769 1.00 87.12 122 THR A C 1
ATOM 966 O O . THR A 1 122 ? 2.251 -14.039 17.610 1.00 87.12 122 THR A O 1
ATOM 969 N N . VAL A 1 123 ? 0.663 -13.437 19.075 1.00 86.12 123 VAL A N 1
ATOM 970 C CA . VAL A 1 123 ? -0.244 -12.817 18.104 1.00 86.12 123 VAL A CA 1
ATOM 971 C C . VAL A 1 123 ? -0.370 -11.341 18.447 1.00 86.12 123 VAL A C 1
ATOM 973 O O . VAL A 1 123 ? -0.577 -10.979 19.603 1.00 86.12 123 VAL A O 1
ATOM 976 N N . LYS A 1 124 ? -0.231 -10.474 17.445 1.00 89.50 124 LYS A N 1
ATOM 977 C CA . LYS A 1 124 ? -0.406 -9.033 17.614 1.00 89.50 124 LYS A CA 1
ATOM 978 C C . LYS A 1 124 ? -1.848 -8.654 17.294 1.00 89.50 124 LYS A C 1
ATOM 980 O O . LYS A 1 124 ? -2.296 -8.825 16.164 1.00 89.50 124 LYS A O 1
ATOM 985 N N . TRP A 1 125 ? -2.544 -8.094 18.270 1.00 89.19 125 TRP A N 1
ATOM 986 C CA . TRP A 1 125 ? -3.810 -7.409 18.059 1.00 89.19 125 TRP A CA 1
ATOM 987 C C . TRP A 1 125 ? -3.538 -5.949 17.727 1.00 89.19 125 TRP A C 1
ATOM 989 O O . TRP A 1 125 ? -2.879 -5.245 18.491 1.00 89.19 125 TRP A O 1
ATOM 999 N N . ALA A 1 126 ? -4.018 -5.511 16.566 1.00 86.31 126 ALA A N 1
ATOM 1000 C CA . ALA A 1 126 ? -3.824 -4.145 16.109 1.00 86.31 126 ALA A CA 1
ATOM 1001 C C . ALA A 1 126 ? -4.731 -3.169 16.871 1.00 86.31 126 ALA A C 1
ATOM 1003 O O . ALA A 1 126 ? -5.869 -3.491 17.234 1.00 86.31 126 ALA A O 1
ATOM 1004 N N . ALA A 1 127 ? -4.252 -1.948 17.060 1.00 84.12 127 ALA A N 1
ATOM 1005 C CA . ALA A 1 127 ? -5.054 -0.849 17.560 1.00 84.12 127 ALA A CA 1
ATOM 1006 C C . ALA A 1 127 ? -6.256 -0.602 16.620 1.00 84.12 127 ALA A C 1
ATOM 1008 O O . ALA A 1 127 ? -6.128 -0.638 15.398 1.00 84.12 127 ALA A O 1
ATOM 1009 N N . GLY A 1 128 ? -7.445 -0.387 17.183 1.00 83.00 128 GLY A N 1
ATOM 1010 C CA . GLY A 1 128 ? -8.709 -0.300 16.441 1.00 83.00 128 GLY A CA 1
ATOM 1011 C C . GLY A 1 128 ? -9.500 -1.609 16.363 1.00 83.00 128 GLY A C 1
ATOM 1012 O O . GLY A 1 128 ? -10.655 -1.581 15.934 1.00 83.00 128 GLY A O 1
ATOM 1013 N N . THR A 1 129 ? -8.927 -2.731 16.815 1.00 86.62 129 THR A N 1
ATOM 1014 C CA . THR A 1 129 ? -9.618 -4.031 16.875 1.00 86.62 129 THR A CA 1
ATOM 1015 C C . THR A 1 129 ? -10.726 -4.013 17.928 1.00 86.62 129 THR A C 1
ATOM 1017 O O . THR A 1 129 ? -10.539 -3.496 19.033 1.00 86.62 129 THR A O 1
ATOM 1020 N N . SER A 1 130 ? -11.879 -4.593 17.584 1.00 87.81 130 SER A N 1
ATOM 1021 C CA . SER A 1 130 ? -13.001 -4.780 18.508 1.00 87.81 130 SER A CA 1
ATOM 1022 C C . SER A 1 130 ? -12.815 -6.055 19.325 1.00 87.81 130 SER A C 1
ATOM 1024 O O . SER A 1 130 ? -12.567 -7.120 18.768 1.00 87.81 130 SER A O 1
ATOM 1026 N N . ILE A 1 131 ? -12.964 -5.950 20.640 1.00 90.62 131 ILE A N 1
ATOM 1027 C CA . ILE A 1 131 ? -12.754 -7.036 21.598 1.00 90.62 131 ILE A CA 1
ATOM 1028 C C . ILE A 1 131 ? -13.891 -7.079 22.614 1.00 90.62 131 ILE A C 1
ATOM 1030 O O . ILE A 1 131 ? -14.441 -6.053 23.013 1.00 90.62 131 ILE A O 1
ATOM 1034 N N . ARG A 1 132 ? -14.259 -8.283 23.045 1.00 89.81 132 ARG A N 1
ATOM 1035 C CA . ARG A 1 132 ? -15.328 -8.521 24.015 1.00 89.81 132 ARG A CA 1
ATOM 1036 C C . ARG A 1 132 ? -14.749 -8.671 25.417 1.00 89.81 132 ARG A C 1
ATOM 1038 O O . ARG A 1 132 ? -13.799 -9.428 25.609 1.00 89.81 132 ARG A O 1
ATOM 1045 N N . LYS A 1 133 ? -15.347 -7.998 26.401 1.00 90.50 133 LYS A N 1
ATOM 1046 C CA . LYS A 1 133 ? -15.064 -8.207 27.827 1.00 90.50 133 LYS A CA 1
ATOM 1047 C C . LYS A 1 133 ? -15.654 -9.547 28.272 1.00 90.50 133 LYS A C 1
ATOM 1049 O O . LYS A 1 133 ? -16.843 -9.788 28.087 1.00 90.50 133 LYS A O 1
ATOM 1054 N N . LEU A 1 134 ? -14.819 -10.398 28.863 1.00 88.25 134 LEU A N 1
ATOM 1055 C CA . LEU A 1 134 ? -15.211 -11.692 29.431 1.00 88.25 134 LEU A CA 1
ATOM 1056 C C . LEU A 1 134 ? -15.246 -11.672 30.962 1.00 88.25 134 LEU A C 1
ATOM 1058 O O . LEU A 1 134 ? -16.036 -12.391 31.563 1.00 88.25 134 LEU A O 1
ATOM 1062 N N . GLY A 1 135 ? -14.412 -10.849 31.600 1.00 86.44 135 GLY A N 1
ATOM 1063 C CA . GLY A 1 135 ? -14.334 -10.773 33.057 1.00 86.44 135 GLY A CA 1
ATOM 1064 C C . GLY A 1 135 ? -13.403 -9.668 33.540 1.00 86.44 135 GLY A C 1
ATOM 1065 O O . GLY A 1 135 ? -12.738 -9.004 32.745 1.00 86.44 135 GLY A O 1
ATOM 1066 N N . GLU A 1 136 ? -13.364 -9.461 34.851 1.00 88.44 136 GLU A N 1
ATOM 1067 C CA . GLU A 1 136 ? -12.512 -8.468 35.505 1.00 88.44 136 GLU A CA 1
ATOM 1068 C C . GLU A 1 136 ? -11.906 -9.072 36.771 1.00 88.44 136 GLU A C 1
ATOM 1070 O O . GLU A 1 136 ? -12.602 -9.725 37.547 1.00 88.44 136 GLU A O 1
ATOM 1075 N N . GLY A 1 137 ? -10.599 -8.895 36.956 1.00 79.19 137 GLY A N 1
ATOM 1076 C CA . GLY A 1 137 ? -9.867 -9.450 38.088 1.00 79.19 137 GLY A CA 1
ATOM 1077 C C . GLY A 1 137 ? -8.505 -8.783 38.250 1.00 79.19 137 GLY A C 1
ATOM 1078 O O . GLY A 1 137 ? -7.851 -8.447 37.266 1.00 79.19 137 GLY A O 1
ATOM 1079 N N . ALA A 1 138 ? -8.084 -8.565 39.499 1.00 76.81 138 ALA A N 1
ATOM 1080 C CA . ALA A 1 138 ? -6.800 -7.938 39.844 1.00 76.81 138 ALA A CA 1
ATOM 1081 C C . ALA A 1 138 ? -6.538 -6.578 39.149 1.00 76.81 138 ALA A C 1
ATOM 1083 O O . ALA A 1 138 ? -5.410 -6.278 38.765 1.00 76.81 138 ALA A O 1
ATOM 1084 N N . GLY A 1 139 ? -7.586 -5.764 38.954 1.00 76.06 139 GLY A N 1
ATOM 1085 C CA . GLY A 1 139 ? -7.487 -4.455 38.291 1.00 76.06 139 GLY A CA 1
ATOM 1086 C C . GLY A 1 139 ? -7.302 -4.514 36.768 1.00 76.06 139 GLY A C 1
ATOM 1087 O O . GLY A 1 139 ? -7.100 -3.475 36.143 1.00 76.06 139 GLY A O 1
ATOM 1088 N N . LYS A 1 140 ? -7.388 -5.708 36.166 1.00 87.69 140 LYS A N 1
ATOM 1089 C CA . LYS A 1 140 ? -7.282 -5.939 34.720 1.00 87.69 140 LYS A CA 1
ATOM 1090 C C . LYS A 1 140 ? -8.554 -6.563 34.166 1.00 87.69 140 LYS A C 1
ATOM 1092 O O . LYS A 1 140 ? -9.302 -7.246 34.868 1.00 87.69 140 LYS A O 1
ATOM 1097 N N . ILE A 1 141 ? -8.785 -6.351 32.876 1.00 89.38 141 ILE A N 1
ATOM 1098 C CA . ILE A 1 141 ? -9.961 -6.851 32.169 1.00 89.38 141 ILE A CA 1
ATOM 1099 C C . ILE A 1 141 ? -9.537 -8.010 31.279 1.00 89.38 141 ILE A C 1
ATOM 1101 O O . ILE A 1 141 ? -8.642 -7.871 30.447 1.00 89.38 141 ILE A O 1
ATOM 1105 N N . LEU A 1 142 ? -10.193 -9.155 31.449 1.00 90.19 142 LEU A N 1
ATOM 1106 C CA . LEU A 1 142 ? -10.067 -10.280 30.535 1.00 90.19 142 LEU A CA 1
ATOM 1107 C C . LEU A 1 142 ? -10.879 -9.971 29.277 1.00 90.19 142 LEU A C 1
ATOM 1109 O O . LEU A 1 142 ? -12.093 -9.753 29.343 1.00 90.19 142 LEU A O 1
ATOM 1113 N N . VAL A 1 143 ? -10.204 -9.956 28.136 1.00 91.31 143 VAL A N 1
ATOM 1114 C CA . VAL A 1 143 ? -10.767 -9.598 26.836 1.00 91.31 143 VAL A CA 1
ATOM 1115 C C . VAL A 1 143 ? -10.501 -10.691 25.808 1.00 91.31 143 VAL A C 1
ATOM 1117 O O . VAL A 1 143 ? -9.527 -11.438 25.915 1.00 91.31 143 VAL A O 1
ATOM 1120 N N . SER A 1 144 ? -11.366 -10.781 24.799 1.00 87.56 144 SER A N 1
ATOM 1121 C CA . SER A 1 144 ? -11.235 -11.738 23.702 1.00 87.56 144 SER A CA 1
ATOM 1122 C C . SER A 1 144 ? -11.597 -11.130 22.353 1.00 87.56 144 SER A C 1
ATOM 1124 O O . SER A 1 144 ? -12.568 -10.382 22.243 1.00 87.56 144 SER A O 1
ATOM 1126 N N . ASP A 1 145 ? -10.842 -11.504 21.323 1.00 82.56 145 ASP A N 1
ATOM 1127 C CA . ASP A 1 145 ? -11.152 -11.268 19.906 1.00 82.56 145 ASP A CA 1
ATOM 1128 C C . ASP A 1 145 ? -12.048 -12.379 19.305 1.00 82.56 145 ASP A C 1
ATOM 1130 O O . ASP A 1 145 ? -12.353 -12.357 18.117 1.00 82.56 145 ASP A O 1
ATOM 1134 N N . GLY A 1 146 ? -12.475 -13.354 20.120 1.00 81.69 146 GLY A N 1
ATOM 1135 C CA . GLY A 1 146 ? -13.227 -14.543 19.707 1.00 81.69 146 GLY A CA 1
ATOM 1136 C C . GLY A 1 146 ? -12.362 -15.781 19.442 1.00 81.69 146 GLY A C 1
ATOM 1137 O O . GLY A 1 146 ? -12.903 -16.884 19.402 1.00 81.69 146 GLY A O 1
ATOM 1138 N N . VAL A 1 147 ? -11.040 -15.629 19.317 1.00 83.06 147 VAL A N 1
ATOM 1139 C CA . VAL A 1 147 ? -10.090 -16.730 19.070 1.00 83.06 147 VAL A CA 1
ATOM 1140 C C . VAL A 1 147 ? -9.129 -16.892 20.244 1.00 83.06 147 VAL A C 1
ATOM 1142 O O . VAL A 1 147 ? -8.943 -17.993 20.756 1.00 83.06 147 VAL A O 1
ATOM 1145 N N . ASN A 1 148 ? -8.538 -15.789 20.690 1.00 85.56 148 ASN A N 1
ATOM 1146 C CA . ASN A 1 148 ? -7.588 -15.720 21.786 1.00 85.56 148 ASN A CA 1
ATOM 1147 C C . ASN A 1 148 ? -8.163 -14.889 22.940 1.00 85.56 148 ASN A C 1
ATOM 1149 O O . ASN A 1 148 ? -9.133 -14.135 22.796 1.00 85.56 148 ASN A O 1
ATOM 1153 N N . GLN A 1 149 ? -7.562 -15.044 24.116 1.00 88.00 149 GLN A N 1
ATOM 1154 C CA . GLN A 1 149 ? -7.938 -14.313 25.320 1.00 88.00 149 GLN A CA 1
ATOM 1155 C C . GLN A 1 149 ? -6.684 -13.746 25.974 1.00 88.00 149 GLN A C 1
ATOM 1157 O O . GLN A 1 149 ? -5.647 -14.404 26.008 1.00 88.00 149 GLN A O 1
ATOM 1162 N N . THR A 1 150 ? -6.779 -12.531 26.499 1.00 88.56 150 THR A N 1
ATOM 1163 C CA . THR A 1 150 ? -5.698 -11.913 27.273 1.00 88.56 150 THR A CA 1
ATOM 1164 C C . THR A 1 150 ? -6.267 -10.970 28.320 1.00 88.56 150 THR A C 1
ATOM 1166 O O . THR A 1 150 ? -7.413 -10.533 28.223 1.00 88.56 150 THR A O 1
ATOM 1169 N N . THR A 1 151 ? -5.460 -10.627 29.316 1.00 88.88 151 THR A N 1
ATOM 1170 C CA . THR A 1 151 ? -5.768 -9.549 30.252 1.00 88.88 151 THR A CA 1
ATOM 1171 C C . THR A 1 151 ? -5.139 -8.246 29.772 1.00 88.88 151 THR A C 1
ATOM 1173 O O . THR A 1 151 ? -3.976 -8.213 29.369 1.00 88.88 151 THR A O 1
ATOM 1176 N N . VAL A 1 152 ? -5.917 -7.166 29.785 1.00 89.44 152 VAL A N 1
ATOM 1177 C CA . VAL A 1 152 ? -5.474 -5.815 29.414 1.00 89.44 152 VAL A CA 1
ATOM 1178 C C . VAL A 1 152 ? -5.931 -4.804 30.455 1.00 89.44 152 VAL A C 1
ATOM 1180 O O . VAL A 1 152 ? -6.924 -5.016 31.155 1.00 89.44 152 VAL A O 1
ATOM 1183 N N . ASP A 1 153 ? -5.209 -3.693 30.550 1.00 88.19 153 ASP A N 1
ATOM 1184 C CA . ASP A 1 153 ? -5.605 -2.583 31.409 1.00 88.19 153 ASP A CA 1
ATOM 1185 C C . ASP A 1 153 ? -6.793 -1.829 30.799 1.00 88.19 153 ASP A C 1
ATOM 1187 O O . ASP A 1 153 ? -6.885 -1.652 29.580 1.00 88.19 153 ASP A O 1
ATOM 1191 N N . LEU A 1 154 ? -7.695 -1.336 31.654 1.00 83.25 154 LEU A N 1
ATOM 1192 C CA . LEU A 1 154 ? -8.879 -0.582 31.224 1.00 83.25 154 LEU A CA 1
ATOM 1193 C C . LEU A 1 154 ? -8.509 0.670 30.405 1.00 83.25 154 LEU A C 1
ATOM 1195 O O . LEU A 1 154 ? -9.250 1.056 29.508 1.00 83.25 154 LEU A O 1
ATOM 1199 N N . SER A 1 155 ? -7.345 1.273 30.664 1.00 86.62 155 SER A N 1
ATOM 1200 C CA . SER A 1 155 ? -6.843 2.452 29.942 1.00 86.62 155 SER A CA 1
ATOM 1201 C C . SER A 1 155 ? -6.592 2.208 28.448 1.00 86.62 155 SER A C 1
ATOM 1203 O O . SER A 1 155 ? -6.589 3.160 27.663 1.00 86.62 155 SER A O 1
ATOM 1205 N N . LEU A 1 156 ? -6.401 0.948 28.045 1.00 86.81 156 LEU A N 1
ATOM 1206 C CA . LEU A 1 156 ? -6.192 0.542 26.654 1.00 86.81 156 LEU A CA 1
ATOM 1207 C C . LEU A 1 156 ? -7.509 0.343 25.896 1.00 86.81 156 LEU A C 1
ATOM 1209 O O . LEU A 1 156 ? -7.487 0.118 24.685 1.00 86.81 156 LEU A O 1
ATOM 1213 N N . LEU A 1 157 ? -8.645 0.438 26.585 1.00 88.81 157 LEU A N 1
ATOM 1214 C CA . LEU A 1 157 ? -9.972 0.173 26.053 1.00 88.81 157 LEU A CA 1
ATOM 1215 C C . LEU A 1 157 ? -10.778 1.463 25.958 1.00 88.81 157 LEU A C 1
ATOM 1217 O O . LEU A 1 157 ? -10.747 2.313 26.843 1.00 88.81 157 LEU A O 1
ATOM 1221 N N . THR A 1 158 ? -11.553 1.603 24.890 1.00 87.56 158 THR A N 1
ATOM 1222 C CA . THR A 1 158 ? -12.606 2.620 24.826 1.00 87.56 158 THR A CA 1
ATOM 1223 C C . THR A 1 158 ? -13.876 2.067 24.207 1.00 87.56 158 THR A C 1
ATOM 1225 O O . THR A 1 158 ? -13.850 1.258 23.278 1.00 87.56 158 THR A O 1
ATOM 1228 N N . ARG A 1 159 ? -15.004 2.515 24.755 1.00 85.31 159 ARG A N 1
ATOM 1229 C CA . ARG A 1 159 ? -16.341 2.352 24.180 1.00 85.31 159 ARG A CA 1
ATOM 1230 C C . ARG A 1 159 ? -16.946 3.704 23.788 1.00 85.31 159 ARG A C 1
ATOM 1232 O O . ARG A 1 159 ? -17.874 3.738 22.977 1.00 85.31 159 ARG A O 1
ATOM 1239 N N . ASP A 1 160 ? -16.390 4.799 24.311 1.00 85.56 160 ASP A N 1
ATOM 1240 C CA . ASP A 1 160 ? -16.878 6.150 24.066 1.00 85.56 160 ASP A CA 1
ATOM 1241 C C . ASP A 1 160 ? -16.841 6.483 22.571 1.00 85.56 160 ASP A C 1
ATOM 1243 O O . ASP A 1 160 ? -15.899 6.147 21.849 1.00 85.56 160 ASP A O 1
ATOM 1247 N N . GLN A 1 161 ? -17.913 7.091 22.069 1.00 81.56 161 GLN A N 1
ATOM 1248 C CA . GLN A 1 161 ? -18.045 7.338 20.638 1.00 81.56 161 GLN A CA 1
ATOM 1249 C C . GLN A 1 161 ? -17.121 8.473 20.177 1.00 81.56 161 GLN A C 1
ATOM 1251 O O . GLN A 1 161 ? -16.549 8.375 19.088 1.00 81.56 161 GLN A O 1
ATOM 1256 N N . ALA A 1 162 ? -16.947 9.522 20.986 1.00 82.12 162 ALA A N 1
ATOM 1257 C CA . ALA A 1 162 ? -16.123 10.673 20.629 1.00 82.12 162 ALA A CA 1
ATOM 1258 C C . ALA A 1 162 ? -14.635 10.301 20.608 1.00 82.12 162 ALA A C 1
ATOM 1260 O O . ALA A 1 162 ? -13.929 10.599 19.640 1.00 82.12 162 ALA A O 1
ATOM 1261 N N . GLU A 1 163 ? -14.172 9.562 21.614 1.00 82.88 163 GLU A N 1
ATOM 1262 C CA . GLU A 1 163 ? -12.810 9.037 21.661 1.00 82.88 163 GLU A CA 1
ATOM 1263 C C . GLU A 1 163 ? -12.519 8.082 20.502 1.00 82.88 163 GLU A C 1
ATOM 1265 O O . GLU A 1 163 ? -11.459 8.186 19.882 1.00 82.88 163 GLU A O 1
ATOM 1270 N N . ARG A 1 164 ? -13.457 7.188 20.157 1.00 84.25 164 ARG A N 1
ATOM 1271 C CA . ARG A 1 164 ? -13.308 6.288 19.002 1.00 84.25 164 ARG A CA 1
ATOM 1272 C C . ARG A 1 164 ? -13.199 7.055 17.691 1.00 84.25 164 ARG A C 1
ATOM 1274 O O . ARG A 1 164 ? -12.321 6.740 16.894 1.00 84.25 164 ARG A O 1
ATOM 1281 N N . ARG A 1 165 ? -14.034 8.076 17.467 1.00 83.38 165 ARG A N 1
ATOM 1282 C CA . ARG A 1 165 ? -13.945 8.930 16.267 1.00 83.38 165 ARG A CA 1
ATOM 1283 C C . ARG A 1 165 ? -12.586 9.617 16.171 1.00 83.38 165 ARG A C 1
ATOM 1285 O O . ARG A 1 165 ? -11.923 9.525 15.141 1.00 83.38 165 ARG A O 1
ATOM 1292 N N . ALA A 1 166 ? -12.136 10.244 17.258 1.00 84.81 166 ALA A N 1
ATOM 1293 C CA . ALA A 1 166 ? -10.829 10.895 17.302 1.00 84.81 166 ALA A CA 1
ATOM 1294 C C . ALA A 1 166 ? -9.683 9.898 17.065 1.00 84.81 166 ALA A C 1
ATOM 1296 O O . ALA A 1 166 ? -8.702 10.219 16.394 1.00 84.81 166 ALA A O 1
ATOM 1297 N N . PHE A 1 167 ? -9.811 8.684 17.597 1.00 85.25 167 PHE A N 1
ATOM 1298 C CA . PHE A 1 167 ? -8.835 7.620 17.430 1.00 85.25 167 PHE A CA 1
ATOM 1299 C C . PHE A 1 167 ? -8.769 7.099 15.987 1.00 85.25 167 PHE A C 1
ATOM 1301 O O . PHE A 1 167 ? -7.682 7.064 15.414 1.00 85.25 167 PHE A O 1
ATOM 1308 N N . TYR A 1 168 ? -9.906 6.780 15.361 1.00 83.62 168 TYR A N 1
ATOM 1309 C CA . TYR A 1 168 ? -9.935 6.343 13.961 1.00 83.62 168 TYR A CA 1
ATOM 1310 C C . TYR A 1 168 ? -9.445 7.432 13.008 1.00 83.62 168 TYR A C 1
ATOM 1312 O O . TYR A 1 168 ? -8.668 7.129 12.111 1.00 83.62 168 TYR A O 1
ATOM 1320 N N . LYS A 1 169 ? -9.778 8.703 13.259 1.00 84.69 169 LYS A N 1
ATOM 1321 C CA . LYS A 1 169 ? -9.248 9.834 12.484 1.00 84.69 169 LYS A CA 1
ATOM 1322 C C . LYS A 1 169 ? -7.723 9.945 12.581 1.00 84.69 169 LYS A C 1
ATOM 1324 O O . LYS A 1 169 ? -7.054 10.220 11.589 1.00 84.69 169 LYS A O 1
ATOM 1329 N N . LYS A 1 170 ? -7.150 9.704 13.767 1.00 84.81 170 LYS A N 1
ATOM 1330 C CA . LYS A 1 170 ? -5.690 9.641 13.952 1.00 84.81 170 LYS A CA 1
ATOM 1331 C C . LYS A 1 170 ? -5.076 8.445 13.226 1.00 84.81 170 LYS A C 1
ATOM 1333 O O . LYS A 1 170 ? -4.048 8.614 12.579 1.00 84.81 170 LYS A O 1
ATOM 1338 N N . LEU A 1 171 ? -5.691 7.264 13.315 1.00 83.25 171 LEU A N 1
ATOM 1339 C CA . LEU A 1 171 ? -5.235 6.074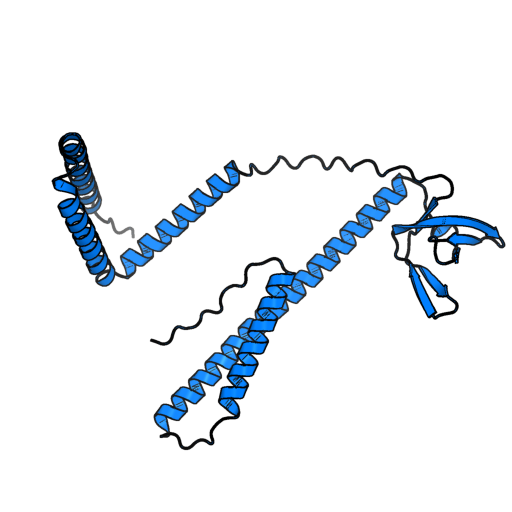 12.591 1.00 83.25 171 LEU A CA 1
ATOM 1340 C C . LEU A 1 171 ? -5.279 6.280 11.077 1.00 83.25 171 LEU A C 1
ATOM 1342 O O . LEU A 1 171 ? -4.328 5.929 10.390 1.00 83.25 171 LEU A O 1
ATOM 1346 N N . GLU A 1 172 ? -6.342 6.885 10.559 1.00 83.94 172 GLU A N 1
ATOM 1347 C CA . GLU A 1 172 ? -6.480 7.202 9.141 1.00 83.94 172 GLU A CA 1
ATOM 1348 C C . GLU A 1 172 ? -5.402 8.190 8.685 1.00 83.94 172 GLU A C 1
ATOM 1350 O O . GLU A 1 172 ? -4.732 7.942 7.687 1.00 83.94 172 GLU A O 1
ATOM 1355 N N . ALA A 1 173 ? -5.150 9.252 9.458 1.00 81.06 173 ALA A N 1
ATOM 1356 C CA . ALA A 1 173 ? -4.075 10.199 9.169 1.00 81.06 173 ALA A CA 1
ATOM 1357 C C . ALA A 1 173 ? -2.683 9.539 9.195 1.00 81.06 173 ALA A C 1
ATOM 1359 O O . ALA A 1 173 ? -1.847 9.827 8.337 1.00 81.06 173 ALA A O 1
ATOM 1360 N N . LEU A 1 174 ? -2.432 8.633 10.147 1.00 82.12 174 LEU A N 1
ATOM 1361 C CA . LEU A 1 174 ? -1.184 7.869 10.222 1.00 82.12 174 LEU A CA 1
ATOM 1362 C C . LEU A 1 174 ? -1.031 6.920 9.031 1.00 82.12 174 LEU A C 1
ATOM 1364 O O . LEU A 1 174 ? 0.026 6.909 8.402 1.00 82.12 174 LEU A O 1
ATOM 1368 N N . ASN A 1 175 ? -2.080 6.175 8.687 1.00 79.00 175 ASN A N 1
ATOM 1369 C CA . ASN A 1 175 ? -2.084 5.259 7.549 1.00 79.00 175 ASN A CA 1
ATOM 1370 C C . ASN A 1 175 ? -1.906 6.015 6.230 1.00 79.00 175 ASN A C 1
ATOM 1372 O O . ASN A 1 175 ? -1.123 5.590 5.385 1.00 79.00 175 ASN A O 1
ATOM 1376 N N . ALA A 1 176 ? -2.560 7.166 6.068 1.00 77.19 176 ALA A N 1
ATOM 1377 C CA . ALA A 1 176 ? -2.368 8.040 4.917 1.00 77.19 176 ALA A CA 1
ATOM 1378 C C . ALA A 1 176 ? -0.928 8.572 4.852 1.00 77.19 176 ALA A C 1
ATOM 1380 O O . ALA A 1 176 ? -0.316 8.557 3.786 1.00 77.19 176 ALA A O 1
ATOM 1381 N N . GLY A 1 177 ? -0.349 8.980 5.985 1.00 79.50 177 GLY A N 1
ATOM 1382 C CA . GLY A 1 177 ? 1.049 9.407 6.066 1.00 79.50 177 GLY A CA 1
ATOM 1383 C C . GLY A 1 177 ? 2.038 8.296 5.699 1.00 79.50 177 GLY A C 1
ATOM 1384 O O . GLY A 1 177 ? 2.971 8.536 4.933 1.00 79.50 177 GLY A O 1
ATOM 1385 N N . GLN A 1 178 ? 1.813 7.073 6.188 1.00 80.81 178 GLN A N 1
ATOM 1386 C CA . GLN A 1 178 ? 2.607 5.889 5.841 1.00 80.81 178 GLN A CA 1
ATOM 1387 C C . GLN A 1 178 ? 2.439 5.490 4.371 1.00 80.81 178 GLN A C 1
ATOM 1389 O O . GLN A 1 178 ? 3.415 5.150 3.707 1.00 80.81 178 GLN A O 1
ATOM 1394 N N . ALA A 1 179 ? 1.225 5.576 3.829 1.00 76.19 179 ALA A N 1
ATOM 1395 C CA . ALA A 1 179 ? 0.972 5.330 2.416 1.00 76.19 179 ALA A CA 1
ATOM 1396 C C . ALA A 1 179 ? 1.679 6.372 1.536 1.00 76.19 179 ALA A C 1
ATOM 1398 O O . ALA A 1 179 ? 2.294 6.015 0.534 1.00 76.19 179 ALA A O 1
ATOM 1399 N N . MET A 1 180 ? 1.663 7.652 1.928 1.00 81.88 180 MET A N 1
ATOM 1400 C CA . MET A 1 180 ? 2.395 8.709 1.226 1.00 81.88 180 MET A CA 1
ATOM 1401 C C . MET A 1 180 ? 3.910 8.514 1.300 1.00 81.88 180 MET A C 1
ATOM 1403 O O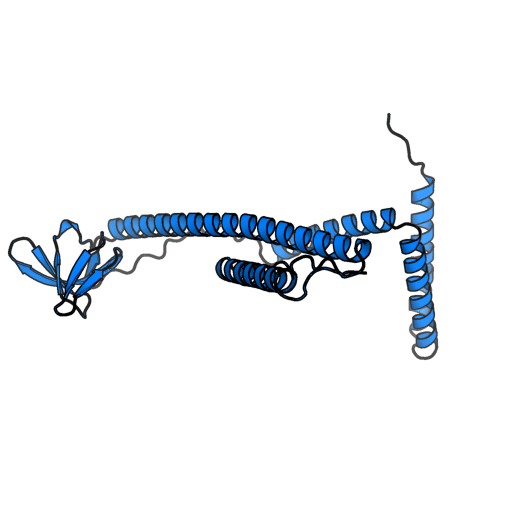 . MET A 1 180 ? 4.592 8.738 0.301 1.00 81.88 180 MET A O 1
ATOM 1407 N N . SER A 1 181 ? 4.462 8.114 2.450 1.00 83.56 181 SER A N 1
ATOM 1408 C CA . SER A 1 181 ? 5.900 7.853 2.561 1.00 83.56 181 SER A CA 1
ATOM 1409 C C . SER A 1 181 ? 6.311 6.646 1.717 1.00 83.56 181 SER A C 1
ATOM 1411 O O . SER A 1 181 ? 7.273 6.757 0.961 1.00 83.56 181 SER A O 1
ATOM 1413 N N . ALA A 1 182 ? 5.537 5.556 1.748 1.00 84.31 182 ALA A N 1
ATOM 1414 C CA . ALA A 1 182 ? 5.747 4.385 0.900 1.00 84.31 182 ALA A CA 1
ATOM 1415 C C . ALA A 1 182 ? 5.647 4.730 -0.597 1.00 84.31 182 ALA A C 1
ATOM 1417 O O . ALA A 1 182 ? 6.477 4.301 -1.400 1.00 84.31 182 ALA A O 1
ATOM 1418 N N . ALA A 1 183 ? 4.679 5.563 -0.985 1.00 83.62 183 ALA A N 1
ATOM 1419 C CA . ALA A 1 183 ? 4.564 6.044 -2.357 1.00 83.62 183 ALA A CA 1
ATOM 1420 C C . ALA A 1 183 ? 5.797 6.863 -2.772 1.00 83.62 183 ALA A C 1
ATOM 1422 O O . ALA A 1 183 ? 6.354 6.617 -3.837 1.00 83.62 183 ALA A O 1
ATOM 1423 N N . ARG A 1 184 ? 6.286 7.771 -1.916 1.00 86.62 184 ARG A N 1
ATOM 1424 C CA . ARG A 1 184 ? 7.507 8.554 -2.184 1.00 86.62 184 ARG A CA 1
ATOM 1425 C C . ARG A 1 184 ? 8.752 7.680 -2.303 1.00 86.62 184 ARG A C 1
ATOM 1427 O O . ARG A 1 184 ? 9.591 7.948 -3.156 1.00 86.62 184 ARG A O 1
ATOM 1434 N N . THR A 1 185 ? 8.886 6.641 -1.477 1.00 90.00 185 THR A N 1
ATOM 1435 C CA . THR A 1 185 ? 10.013 5.702 -1.590 1.00 90.00 185 THR A CA 1
ATOM 1436 C C . THR A 1 185 ? 9.963 4.922 -2.898 1.00 90.00 185 THR A C 1
ATOM 1438 O O . THR A 1 185 ? 10.988 4.777 -3.553 1.00 90.00 185 THR A O 1
ATOM 1441 N N . LEU A 1 186 ? 8.770 4.495 -3.322 1.00 88.81 186 LEU A N 1
ATOM 1442 C CA . LEU A 1 186 ? 8.576 3.833 -4.613 1.00 88.81 186 LEU A CA 1
ATOM 1443 C C . LEU A 1 186 ? 8.847 4.785 -5.789 1.00 88.81 186 LEU A C 1
ATOM 1445 O O . LEU A 1 186 ? 9.409 4.374 -6.799 1.00 88.81 186 LEU A O 1
ATOM 1449 N N . GLU A 1 187 ? 8.495 6.067 -5.668 1.00 87.56 187 GLU A N 1
ATOM 1450 C CA . GLU A 1 187 ? 8.831 7.086 -6.670 1.00 87.56 187 GLU A CA 1
ATOM 1451 C C . GLU A 1 187 ? 10.340 7.344 -6.759 1.00 87.56 187 GLU A C 1
ATOM 1453 O O . GLU A 1 187 ? 10.870 7.469 -7.862 1.00 87.56 187 GLU A O 1
ATOM 1458 N N . ALA A 1 188 ? 11.049 7.370 -5.629 1.00 89.94 188 ALA A N 1
ATOM 1459 C CA . ALA A 1 188 ? 12.507 7.453 -5.621 1.00 89.94 188 ALA A CA 1
ATOM 1460 C C . ALA A 1 188 ? 13.149 6.212 -6.271 1.00 89.94 188 ALA A C 1
ATOM 1462 O O . ALA A 1 188 ? 14.052 6.357 -7.095 1.00 89.94 188 ALA A O 1
ATOM 1463 N N . GLU A 1 189 ? 12.633 5.012 -5.975 1.00 90.12 189 GLU A N 1
ATOM 1464 C CA . GLU A 1 189 ? 13.074 3.756 -6.598 1.00 90.12 189 GLU A CA 1
ATOM 1465 C C . GLU A 1 189 ? 12.855 3.778 -8.122 1.00 90.12 189 GLU A C 1
ATOM 1467 O O . GLU A 1 189 ? 13.732 3.360 -8.876 1.00 90.12 189 GLU A O 1
ATOM 1472 N N . LEU A 1 190 ? 11.737 4.334 -8.608 1.00 89.69 190 LEU A N 1
ATOM 1473 C CA . LEU A 1 190 ? 11.500 4.511 -10.047 1.00 89.69 190 LEU A CA 1
ATOM 1474 C C . LEU A 1 190 ? 12.554 5.408 -10.710 1.00 89.69 190 LEU A C 1
ATOM 1476 O O . LEU A 1 190 ? 13.042 5.066 -11.787 1.00 89.69 190 LEU A O 1
ATOM 1480 N N . ILE A 1 191 ? 12.913 6.531 -10.081 1.00 88.62 191 ILE A N 1
ATOM 1481 C CA . ILE A 1 191 ? 13.933 7.454 -10.605 1.00 88.62 191 ILE A CA 1
ATOM 1482 C C . ILE A 1 191 ? 15.296 6.754 -10.685 1.00 88.62 191 ILE A C 1
ATOM 1484 O O . ILE A 1 191 ? 16.006 6.883 -11.686 1.00 88.62 191 ILE A O 1
ATOM 1488 N N . GLU A 1 192 ? 15.655 5.986 -9.656 1.00 90.62 192 GLU A N 1
ATOM 1489 C CA . GLU A 1 192 ? 16.906 5.228 -9.624 1.00 90.62 192 GLU A CA 1
ATOM 1490 C C . GLU A 1 192 ? 16.935 4.124 -10.692 1.00 90.62 192 GLU A C 1
ATOM 1492 O O . GLU A 1 192 ? 17.927 3.983 -11.415 1.00 90.62 192 GLU A O 1
ATOM 1497 N N . LEU A 1 193 ? 15.837 3.378 -10.850 1.00 89.06 193 LEU A N 1
ATOM 1498 C CA . LEU A 1 193 ? 15.702 2.354 -11.887 1.00 89.06 193 LEU A CA 1
ATOM 1499 C C . LEU A 1 193 ? 15.805 2.953 -13.290 1.00 89.06 193 LEU A C 1
ATOM 1501 O O . LEU A 1 193 ? 16.500 2.387 -14.133 1.00 89.06 193 LEU A O 1
ATOM 1505 N N . ASP A 1 194 ? 15.188 4.109 -13.540 1.00 87.44 194 ASP A N 1
ATOM 1506 C CA . ASP A 1 194 ? 15.298 4.801 -14.826 1.00 87.44 194 ASP A CA 1
ATOM 1507 C C . ASP A 1 194 ? 16.738 5.236 -15.120 1.00 87.44 194 ASP A C 1
ATOM 1509 O O . ASP A 1 194 ? 17.248 4.983 -16.216 1.00 87.44 194 ASP A O 1
ATOM 1513 N N . ALA A 1 195 ? 17.440 5.810 -14.139 1.00 88.88 195 ALA A N 1
ATOM 1514 C CA . ALA A 1 195 ? 18.850 6.165 -14.289 1.00 88.88 195 ALA A CA 1
ATOM 1515 C C . ALA A 1 195 ? 19.725 4.928 -14.566 1.00 88.88 195 ALA A C 1
ATOM 1517 O O . ALA A 1 195 ? 20.604 4.957 -15.435 1.00 88.88 195 ALA A O 1
ATOM 1518 N N . LYS A 1 196 ? 19.456 3.814 -13.873 1.00 89.44 196 LYS A N 1
ATOM 1519 C CA . LYS A 1 196 ? 20.174 2.548 -14.048 1.00 89.44 196 LYS A CA 1
ATOM 1520 C C . LYS A 1 196 ? 19.935 1.941 -15.431 1.00 89.44 196 LYS A C 1
ATOM 1522 O O . LYS A 1 196 ? 20.898 1.530 -16.076 1.00 89.44 196 LYS A O 1
ATOM 1527 N N . ILE A 1 197 ? 18.690 1.923 -15.913 1.00 87.44 197 ILE A N 1
ATOM 1528 C CA . ILE A 1 197 ? 18.344 1.441 -17.259 1.00 87.44 197 ILE A CA 1
ATOM 1529 C C . ILE A 1 197 ? 19.051 2.287 -18.318 1.00 87.44 197 ILE A C 1
ATOM 1531 O O . ILE A 1 197 ? 19.689 1.728 -19.208 1.00 87.44 197 ILE A O 1
ATOM 1535 N N . VAL A 1 198 ? 19.019 3.621 -18.205 1.00 89.00 198 VAL A N 1
ATOM 1536 C CA . VAL A 1 198 ? 19.713 4.514 -19.150 1.00 89.00 198 VAL A CA 1
ATOM 1537 C C . VAL A 1 198 ? 21.212 4.216 -19.192 1.00 89.00 198 VAL A C 1
ATOM 1539 O O . VAL A 1 198 ? 21.774 4.112 -20.283 1.00 89.00 198 VAL A O 1
ATOM 1542 N N . LYS A 1 199 ? 21.850 4.021 -18.032 1.00 89.12 199 LYS A N 1
ATOM 1543 C CA . LYS A 1 199 ? 23.276 3.682 -17.949 1.00 89.12 199 LYS A CA 1
ATOM 1544 C C . LYS A 1 199 ? 23.589 2.338 -18.617 1.00 89.12 199 LYS A C 1
ATOM 1546 O O . LYS A 1 199 ? 24.488 2.282 -19.450 1.00 89.12 199 LYS A O 1
ATOM 1551 N N . MET A 1 200 ? 22.817 1.288 -18.323 1.00 86.81 200 MET A N 1
ATOM 1552 C CA . MET A 1 200 ? 22.998 -0.041 -18.933 1.00 86.81 200 MET A CA 1
ATOM 1553 C C . MET A 1 200 ? 22.764 -0.016 -20.452 1.00 86.81 200 MET A C 1
ATOM 1555 O O . MET A 1 200 ? 23.489 -0.660 -21.206 1.00 86.81 200 MET A O 1
ATOM 1559 N N . VAL A 1 201 ? 21.797 0.773 -20.931 1.00 86.25 201 VAL A N 1
ATOM 1560 C CA . VAL A 1 201 ? 21.543 0.958 -22.370 1.00 86.25 201 VAL A CA 1
ATOM 1561 C C . VAL A 1 201 ? 22.686 1.718 -23.052 1.00 86.25 201 VAL A C 1
ATOM 1563 O O . VAL A 1 201 ? 23.058 1.381 -24.177 1.00 86.25 201 VAL A O 1
ATOM 1566 N N . GLN A 1 202 ? 23.259 2.736 -22.405 1.00 88.12 202 GLN A N 1
ATOM 1567 C CA . GLN A 1 202 ? 24.437 3.445 -22.920 1.00 88.12 202 GLN A CA 1
ATOM 1568 C C . GLN A 1 202 ? 25.666 2.531 -22.987 1.00 88.12 202 GLN A C 1
ATOM 1570 O O . GLN A 1 202 ? 26.379 2.557 -23.987 1.00 88.12 202 GLN A O 1
ATOM 1575 N N . GLU A 1 203 ? 25.873 1.692 -21.974 1.00 85.50 203 GLU A N 1
ATOM 1576 C CA . GLU A 1 203 ? 26.946 0.695 -21.940 1.00 85.50 203 GLU A CA 1
ATOM 1577 C C . GLU A 1 203 ? 26.775 -0.362 -23.039 1.00 85.50 203 GLU A C 1
ATOM 1579 O O . GLU A 1 203 ? 27.707 -0.648 -23.787 1.00 85.50 203 GLU A O 1
ATOM 1584 N N . LYS A 1 204 ? 25.548 -0.851 -23.255 1.00 84.19 204 LYS A N 1
ATOM 1585 C CA . LYS A 1 204 ? 25.246 -1.737 -24.388 1.00 84.19 204 LYS A CA 1
ATOM 1586 C C . LYS A 1 204 ? 25.592 -1.082 -25.733 1.00 84.19 204 LYS A C 1
ATOM 1588 O O . LYS A 1 204 ? 26.138 -1.728 -26.625 1.00 84.19 204 LYS A O 1
ATOM 1593 N N . ARG A 1 205 ? 25.304 0.215 -25.892 1.00 84.06 205 ARG A N 1
ATOM 1594 C CA . ARG A 1 205 ? 25.624 0.968 -27.118 1.00 84.06 205 ARG A CA 1
ATOM 1595 C C . ARG A 1 205 ? 27.121 1.168 -27.322 1.00 84.06 205 ARG A C 1
ATOM 1597 O O . ARG A 1 205 ? 27.573 1.077 -28.461 1.00 84.06 205 ARG A O 1
ATOM 1604 N N . SER A 1 206 ? 27.881 1.451 -26.266 1.00 83.75 206 SER A N 1
ATOM 1605 C CA . SER A 1 206 ? 29.331 1.626 -26.379 1.00 83.75 206 SER A CA 1
ATOM 1606 C C . SER A 1 206 ? 30.028 0.312 -26.729 1.00 83.75 206 SER A C 1
ATOM 1608 O O . SER A 1 206 ? 30.924 0.322 -27.572 1.00 83.75 206 SER A O 1
ATOM 1610 N N . ILE A 1 207 ? 29.566 -0.817 -26.180 1.00 81.25 207 ILE A N 1
ATOM 1611 C CA . ILE A 1 207 ? 30.042 -2.160 -26.549 1.00 81.25 207 ILE A CA 1
ATOM 1612 C C . ILE A 1 207 ? 29.746 -2.444 -28.029 1.00 81.25 207 ILE A C 1
ATOM 1614 O O . ILE A 1 207 ? 30.654 -2.805 -28.781 1.00 81.25 207 ILE A O 1
ATOM 1618 N N . ALA A 1 208 ? 28.516 -2.184 -28.487 1.00 79.69 208 ALA A N 1
ATOM 1619 C CA . ALA A 1 208 ? 28.146 -2.358 -29.892 1.00 79.69 208 ALA A CA 1
ATOM 1620 C C . ALA A 1 208 ? 28.985 -1.476 -30.843 1.00 79.69 208 ALA A C 1
ATOM 1622 O O . ALA A 1 208 ? 29.415 -1.935 -31.902 1.00 79.69 208 ALA A O 1
ATOM 1623 N N . ALA A 1 209 ? 29.270 -0.226 -30.460 1.00 81.69 209 ALA A N 1
ATOM 1624 C CA . ALA A 1 209 ? 30.116 0.681 -31.237 1.00 81.69 209 ALA A CA 1
ATOM 1625 C C . ALA A 1 209 ? 31.588 0.227 -31.269 1.00 81.69 209 ALA A C 1
ATOM 1627 O O . ALA A 1 209 ? 32.205 0.216 -32.333 1.00 81.69 209 ALA A O 1
ATOM 1628 N N . ALA A 1 210 ? 32.143 -0.208 -30.134 1.00 76.81 210 ALA A N 1
ATOM 1629 C CA . ALA A 1 210 ? 33.498 -0.756 -30.063 1.00 76.81 210 ALA A CA 1
ATOM 1630 C C . ALA A 1 210 ? 33.651 -2.021 -30.923 1.00 76.81 210 ALA A C 1
ATOM 1632 O O . ALA A 1 210 ? 34.695 -2.229 -31.543 1.00 76.81 210 ALA A O 1
ATOM 1633 N N . ARG A 1 211 ? 32.597 -2.841 -31.019 1.00 72.69 211 ARG A N 1
ATOM 1634 C CA . ARG A 1 211 ? 32.553 -4.027 -31.884 1.00 72.69 211 ARG A CA 1
ATOM 1635 C C . ARG A 1 211 ? 32.600 -3.675 -33.369 1.00 72.69 211 ARG A C 1
ATOM 1637 O O . ARG A 1 211 ? 33.315 -4.342 -34.113 1.00 72.69 211 ARG A O 1
ATOM 1644 N N . ALA A 1 212 ? 31.873 -2.637 -33.785 1.00 76.31 212 ALA A N 1
ATOM 1645 C CA . ALA A 1 212 ? 31.887 -2.157 -35.167 1.00 76.31 212 ALA A CA 1
ATOM 1646 C C . ALA A 1 212 ? 33.278 -1.659 -35.601 1.00 76.31 212 ALA A C 1
ATOM 1648 O O . ALA A 1 212 ? 33.632 -1.777 -36.770 1.00 76.31 212 ALA A O 1
ATOM 1649 N N . ILE A 1 213 ? 34.075 -1.147 -34.656 1.00 76.19 213 ILE A N 1
ATOM 1650 C CA . ILE A 1 213 ? 35.428 -0.629 -34.904 1.00 76.19 213 ILE A CA 1
ATOM 1651 C C . ILE A 1 213 ? 36.489 -1.746 -34.853 1.00 76.19 213 ILE A C 1
ATOM 1653 O O . ILE A 1 213 ? 37.385 -1.770 -35.689 1.00 76.19 213 ILE A O 1
ATOM 1657 N N . ASN A 1 214 ? 36.389 -2.694 -33.911 1.00 69.31 214 ASN A N 1
ATOM 1658 C CA . ASN A 1 214 ? 37.435 -3.697 -33.638 1.00 69.31 214 ASN A CA 1
ATOM 1659 C C . ASN A 1 214 ? 37.254 -5.054 -34.351 1.00 69.31 214 ASN A C 1
ATOM 1661 O O . ASN A 1 214 ? 37.890 -6.038 -33.975 1.00 69.31 214 ASN A O 1
ATOM 1665 N N . GLY A 1 215 ? 36.376 -5.152 -35.354 1.00 60.03 215 GLY A N 1
ATOM 1666 C CA . GLY A 1 215 ? 36.294 -6.345 -36.212 1.00 60.03 215 GLY A CA 1
ATOM 1667 C C . GLY A 1 215 ? 35.868 -7.647 -35.511 1.00 60.03 215 GLY A C 1
ATOM 1668 O O . GLY A 1 215 ? 36.172 -8.728 -36.003 1.00 60.03 215 GLY A O 1
ATOM 1669 N N . GLY A 1 216 ? 35.155 -7.573 -34.379 1.00 58.81 216 GLY A N 1
ATOM 1670 C CA . GLY A 1 216 ? 34.505 -8.739 -33.758 1.00 58.81 216 GLY A CA 1
ATOM 1671 C C . GLY A 1 216 ? 35.360 -9.633 -32.843 1.00 58.81 216 GLY A C 1
ATOM 1672 O O . GLY A 1 216 ? 34.899 -10.711 -32.487 1.00 58.81 216 GLY A O 1
ATOM 1673 N N . LEU A 1 217 ? 36.556 -9.208 -32.420 1.00 52.62 217 LEU A N 1
ATOM 1674 C CA . LEU A 1 217 ? 37.504 -10.029 -31.637 1.00 52.62 217 LEU A CA 1
ATOM 1675 C C . LEU A 1 217 ? 37.302 -10.050 -30.099 1.00 52.62 217 LEU A C 1
ATOM 1677 O O . LEU A 1 217 ? 38.225 -10.413 -29.372 1.00 52.62 217 LEU A O 1
ATOM 1681 N N . GLN A 1 218 ? 36.126 -9.695 -29.567 1.00 57.78 218 GLN A N 1
ATOM 1682 C CA . GLN A 1 218 ? 35.828 -9.888 -28.134 1.00 57.78 218 GLN A CA 1
ATOM 1683 C C . GLN A 1 218 ? 35.087 -11.214 -27.884 1.00 57.78 218 GLN A C 1
ATOM 1685 O O . GLN A 1 218 ? 34.223 -11.579 -28.684 1.00 57.78 218 GLN A O 1
ATOM 1690 N N . PRO A 1 219 ? 35.399 -11.944 -26.792 1.00 53.94 219 PRO A N 1
ATOM 1691 C CA . PRO A 1 219 ? 34.748 -13.212 -26.482 1.00 53.94 219 PRO A CA 1
ATOM 1692 C C . PRO A 1 219 ? 33.240 -13.012 -26.276 1.00 53.94 219 PRO A C 1
ATOM 1694 O O . PRO A 1 219 ? 32.801 -12.141 -25.529 1.00 53.94 219 PRO A O 1
ATOM 1697 N N . PHE A 1 220 ? 32.466 -13.822 -26.996 1.00 49.84 220 PHE A N 1
ATOM 1698 C CA . PHE A 1 220 ? 31.007 -13.812 -27.066 1.00 49.84 220 PHE A CA 1
ATOM 1699 C C . PHE A 1 220 ? 30.315 -14.080 -25.715 1.00 49.84 220 PHE A C 1
ATOM 1701 O O . PHE A 1 220 ? 30.800 -14.846 -24.883 1.00 49.84 220 PHE A O 1
ATOM 1708 N N . GLY A 1 221 ? 29.101 -13.534 -25.581 1.00 55.91 221 GLY A N 1
ATOM 1709 C CA . GLY A 1 221 ? 28.014 -14.118 -24.787 1.00 55.91 221 GLY A CA 1
ATOM 1710 C C . GLY A 1 221 ? 27.768 -13.478 -23.426 1.00 55.91 221 GLY A C 1
ATOM 1711 O O . GLY A 1 221 ? 26.653 -13.076 -23.138 1.00 55.91 221 GLY A O 1
ATOM 1712 N N . THR A 1 222 ? 28.776 -13.318 -22.574 1.00 63.97 222 THR A N 1
ATOM 1713 C CA . THR A 1 222 ? 28.486 -13.080 -21.146 1.00 63.97 222 THR A CA 1
ATOM 1714 C C . THR A 1 222 ? 28.093 -11.647 -20.795 1.00 63.97 222 THR A C 1
ATOM 1716 O O . THR A 1 222 ? 27.260 -11.459 -19.917 1.00 63.97 222 THR A O 1
ATOM 1719 N N . THR A 1 223 ? 28.652 -10.627 -21.448 1.00 72.56 223 THR A N 1
ATOM 1720 C CA . THR A 1 223 ? 28.441 -9.220 -21.056 1.00 72.56 223 THR A CA 1
ATOM 1721 C C . THR A 1 223 ? 27.198 -8.588 -21.680 1.00 72.56 223 THR A C 1
ATOM 1723 O O . THR A 1 223 ? 26.423 -7.960 -20.963 1.00 72.56 223 THR A O 1
ATOM 1726 N N . GLU A 1 224 ? 26.955 -8.771 -22.982 1.00 73.69 224 GLU A N 1
ATOM 1727 C CA . GLU A 1 224 ? 25.741 -8.255 -23.642 1.00 73.69 224 GLU A CA 1
ATOM 1728 C C . GLU A 1 224 ? 24.473 -8.962 -23.135 1.00 73.69 224 GLU A C 1
ATOM 1730 O O . GLU A 1 224 ? 23.491 -8.292 -22.814 1.00 73.69 224 GLU A O 1
ATOM 1735 N N . GLU A 1 225 ? 24.499 -10.291 -22.974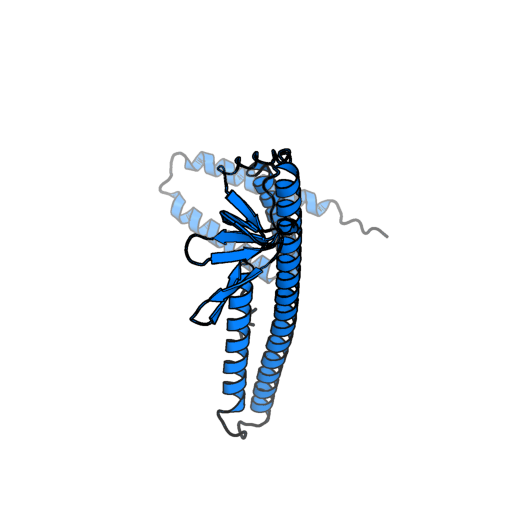 1.00 77.94 225 GLU A N 1
ATOM 1736 C CA . GLU A 1 225 ? 23.360 -11.044 -22.425 1.00 77.94 225 GLU A CA 1
ATOM 1737 C C . GLU A 1 225 ? 23.111 -10.697 -20.952 1.00 77.94 225 GLU A C 1
ATOM 1739 O O . GLU A 1 225 ? 21.961 -10.611 -20.519 1.00 77.94 225 GLU A O 1
ATOM 1744 N N . PHE A 1 226 ? 24.170 -10.433 -20.176 1.00 82.31 226 PHE A N 1
ATOM 1745 C CA . PHE A 1 226 ? 24.032 -9.958 -18.800 1.00 82.31 226 PHE A CA 1
ATOM 1746 C C . PHE A 1 226 ? 23.402 -8.565 -18.735 1.00 82.31 226 PHE A C 1
ATOM 1748 O O . PHE A 1 226 ? 22.543 -8.330 -17.879 1.00 82.31 226 PHE A O 1
ATOM 1755 N N . LEU A 1 227 ? 23.781 -7.652 -19.635 1.00 83.62 227 LEU A N 1
ATOM 1756 C CA . LEU A 1 227 ? 23.157 -6.332 -19.736 1.00 83.62 227 LEU A CA 1
ATOM 1757 C C . LEU A 1 227 ? 21.683 -6.448 -20.133 1.00 83.62 227 LEU A C 1
ATOM 1759 O O . LEU A 1 227 ? 20.849 -5.795 -19.514 1.00 83.62 227 LEU A O 1
ATOM 1763 N N . ASP A 1 228 ? 21.336 -7.328 -21.071 1.00 84.06 228 ASP A N 1
ATOM 1764 C CA . ASP A 1 228 ? 19.945 -7.547 -21.483 1.00 84.06 228 ASP A CA 1
ATOM 1765 C C . ASP A 1 228 ? 19.084 -8.166 -20.379 1.00 84.06 228 ASP A C 1
ATOM 1767 O O . ASP A 1 228 ? 17.976 -7.691 -20.114 1.00 84.06 228 ASP A O 1
ATOM 1771 N N . LEU A 1 229 ? 19.604 -9.163 -19.661 1.00 86.44 229 LEU A N 1
ATOM 1772 C CA . LEU A 1 229 ? 18.935 -9.723 -18.485 1.00 86.44 229 LEU A CA 1
ATOM 1773 C C . LEU A 1 229 ? 18.775 -8.680 -17.373 1.00 86.44 229 LEU A C 1
ATOM 1775 O O . LEU A 1 229 ? 17.738 -8.641 -16.708 1.00 86.44 229 LEU A O 1
ATOM 1779 N N . SER A 1 230 ? 19.779 -7.829 -17.167 1.00 86.38 230 SER A N 1
ATOM 1780 C CA . SER A 1 230 ? 19.759 -6.788 -16.136 1.00 86.38 230 SER A CA 1
ATOM 1781 C C . SER A 1 230 ? 18.795 -5.651 -16.472 1.00 86.38 230 SER A C 1
ATOM 1783 O O . SER A 1 230 ? 18.073 -5.194 -15.585 1.00 86.38 230 SER A O 1
ATOM 1785 N N . ILE A 1 231 ? 18.725 -5.235 -17.742 1.00 87.88 231 ILE A N 1
ATOM 1786 C CA . ILE A 1 231 ? 17.733 -4.273 -18.242 1.00 87.88 231 ILE A CA 1
ATOM 1787 C C . ILE A 1 231 ? 16.332 -4.848 -18.056 1.00 87.88 231 ILE A C 1
ATOM 1789 O O . ILE A 1 231 ? 15.499 -4.195 -17.434 1.00 87.88 231 ILE A O 1
ATOM 1793 N N . LYS A 1 232 ? 16.097 -6.093 -18.485 1.00 88.38 232 LYS A N 1
ATOM 1794 C CA . LYS A 1 232 ? 14.787 -6.739 -18.351 1.00 88.38 232 LYS A CA 1
ATOM 1795 C C . LYS A 1 232 ? 14.336 -6.839 -16.892 1.00 88.38 232 LYS A C 1
ATOM 1797 O O . LYS A 1 232 ? 13.213 -6.469 -16.580 1.00 88.38 232 LYS A O 1
ATOM 1802 N N . ARG A 1 233 ? 15.218 -7.255 -15.975 1.00 88.69 233 ARG A N 1
ATOM 1803 C CA . ARG A 1 233 ? 14.906 -7.297 -14.531 1.00 88.69 233 ARG A CA 1
ATOM 1804 C C . ARG A 1 233 ? 14.576 -5.917 -13.963 1.00 88.69 233 ARG A C 1
ATOM 1806 O O . ARG A 1 233 ? 13.676 -5.799 -13.135 1.00 88.69 233 ARG A O 1
ATOM 1813 N N . ALA A 1 234 ? 15.300 -4.882 -14.385 1.00 87.06 234 ALA A N 1
ATOM 1814 C CA . ALA A 1 234 ? 15.026 -3.513 -13.961 1.00 87.06 234 ALA A CA 1
ATOM 1815 C C . ALA A 1 234 ? 13.684 -2.999 -14.516 1.00 87.06 234 ALA A C 1
ATOM 1817 O O . ALA A 1 234 ? 12.940 -2.341 -13.792 1.00 87.06 234 ALA A O 1
ATOM 1818 N N . GLU A 1 235 ? 13.342 -3.337 -15.761 1.00 87.88 235 GLU A N 1
ATOM 1819 C CA . GLU A 1 235 ? 12.046 -3.024 -16.374 1.00 87.88 235 GLU A CA 1
ATOM 1820 C C . GLU A 1 235 ? 10.888 -3.787 -15.718 1.00 87.88 235 GLU A C 1
ATOM 1822 O O . GLU A 1 235 ? 9.841 -3.197 -15.454 1.00 87.88 235 GLU A O 1
ATOM 1827 N N . ASP A 1 236 ? 11.075 -5.066 -15.388 1.00 88.62 236 ASP A N 1
ATOM 1828 C CA . ASP A 1 236 ? 10.087 -5.871 -14.665 1.00 88.62 236 ASP A CA 1
ATOM 1829 C C . ASP A 1 236 ? 9.811 -5.267 -13.282 1.00 88.62 236 ASP A C 1
ATOM 1831 O O . ASP A 1 236 ? 8.653 -5.029 -12.929 1.00 88.62 236 ASP A O 1
ATOM 1835 N N . ARG A 1 237 ? 10.866 -4.897 -12.541 1.00 89.06 237 ARG A N 1
ATOM 1836 C CA . ARG A 1 237 ? 10.732 -4.210 -11.250 1.00 89.06 237 ARG A CA 1
ATOM 1837 C C . ARG A 1 237 ? 10.027 -2.859 -11.388 1.00 89.06 237 ARG A C 1
ATOM 1839 O O . ARG A 1 237 ? 9.136 -2.541 -10.604 1.00 89.06 237 ARG A O 1
ATOM 1846 N N . LYS A 1 238 ? 10.369 -2.078 -12.414 1.00 87.44 238 LYS A N 1
ATOM 1847 C CA . LYS A 1 238 ? 9.695 -0.811 -12.733 1.00 87.44 238 LYS A CA 1
ATOM 1848 C C . LYS A 1 238 ? 8.195 -1.022 -12.983 1.00 87.44 238 LYS A C 1
ATOM 1850 O O . LYS A 1 238 ? 7.368 -0.264 -12.475 1.00 87.44 238 LYS A O 1
ATOM 1855 N N . ASN A 1 239 ? 7.831 -2.072 -13.718 1.00 86.50 239 ASN A N 1
ATOM 1856 C CA . ASN A 1 239 ? 6.441 -2.431 -13.996 1.00 86.50 239 ASN A CA 1
ATOM 1857 C C . ASN A 1 239 ? 5.685 -2.891 -12.741 1.00 86.50 239 ASN A C 1
ATOM 1859 O O . ASN A 1 239 ? 4.511 -2.555 -12.586 1.00 86.50 239 ASN A O 1
ATOM 1863 N N . GLU A 1 240 ? 6.331 -3.625 -11.833 1.00 87.25 240 GLU A N 1
ATOM 1864 C CA . GLU A 1 240 ? 5.757 -3.969 -10.526 1.00 87.25 240 GLU A CA 1
ATOM 1865 C C . GLU A 1 240 ? 5.450 -2.720 -9.701 1.00 87.25 240 GLU A C 1
ATOM 1867 O O . GLU A 1 240 ? 4.341 -2.583 -9.185 1.00 87.25 240 GLU A O 1
ATOM 1872 N N . ILE A 1 241 ? 6.392 -1.777 -9.628 1.00 85.81 241 ILE A N 1
ATOM 1873 C CA . ILE A 1 241 ? 6.197 -0.528 -8.886 1.00 85.81 241 ILE A CA 1
ATOM 1874 C C . ILE A 1 241 ? 5.048 0.288 -9.489 1.00 85.81 241 ILE A C 1
ATOM 1876 O O . ILE A 1 241 ? 4.208 0.804 -8.753 1.00 85.81 241 ILE A O 1
ATOM 1880 N N . TYR A 1 242 ? 4.936 0.356 -10.820 1.00 84.38 242 TYR A N 1
ATOM 1881 C CA . TYR A 1 242 ? 3.794 1.008 -11.465 1.00 84.38 242 TYR A CA 1
ATOM 1882 C C . TYR A 1 242 ? 2.454 0.355 -11.115 1.00 84.38 242 TYR A C 1
ATOM 1884 O O . TYR A 1 242 ? 1.491 1.079 -10.857 1.00 84.38 242 TYR A O 1
ATOM 1892 N N . LYS A 1 243 ? 2.391 -0.983 -11.044 1.00 85.69 243 LYS A N 1
ATOM 1893 C CA . LYS A 1 243 ? 1.185 -1.697 -10.594 1.00 85.69 243 LYS A CA 1
ATOM 1894 C C . LYS A 1 243 ? 0.836 -1.350 -9.147 1.00 85.69 243 LYS A C 1
ATOM 1896 O O . LYS A 1 243 ? -0.328 -1.082 -8.870 1.00 85.69 243 LYS A O 1
ATOM 1901 N N . ILE A 1 244 ? 1.827 -1.309 -8.252 1.00 83.00 244 ILE A N 1
ATOM 1902 C CA . ILE A 1 244 ? 1.633 -0.945 -6.836 1.00 83.00 244 ILE A CA 1
ATOM 1903 C C . ILE A 1 244 ? 1.117 0.497 -6.706 1.00 83.00 244 ILE A C 1
ATOM 1905 O O . ILE A 1 244 ? 0.234 0.765 -5.899 1.00 83.00 244 ILE A O 1
ATOM 1909 N N . LEU A 1 245 ? 1.618 1.416 -7.534 1.00 82.50 245 LEU A N 1
ATOM 1910 C CA . LEU A 1 245 ? 1.190 2.819 -7.562 1.00 82.50 245 LEU A CA 1
ATOM 1911 C C . LEU A 1 245 ? -0.109 3.062 -8.358 1.00 82.50 245 LEU A C 1
ATOM 1913 O O . LEU A 1 245 ? -0.544 4.208 -8.459 1.00 82.50 245 LEU A O 1
ATOM 1917 N N . GLY A 1 246 ? -0.713 2.028 -8.958 1.00 79.25 246 GLY A N 1
ATOM 1918 C CA . GLY A 1 246 ? -1.926 2.155 -9.775 1.00 79.25 246 GLY A CA 1
ATOM 1919 C C . GLY A 1 246 ? -1.740 2.972 -11.061 1.00 79.25 246 GLY A C 1
ATOM 1920 O O . GLY A 1 246 ? -2.702 3.533 -11.583 1.00 79.25 246 GLY A O 1
ATOM 1921 N N . ARG A 1 247 ? -0.509 3.080 -11.573 1.00 75.38 247 ARG A N 1
ATOM 1922 C CA . ARG A 1 247 ? -0.178 3.840 -12.787 1.00 75.38 247 ARG A CA 1
ATOM 1923 C C . ARG A 1 247 ? -0.018 2.894 -13.974 1.00 75.38 247 ARG A C 1
ATOM 1925 O O . ARG A 1 247 ? 0.492 1.784 -13.839 1.00 75.38 247 ARG A O 1
ATOM 1932 N N . THR A 1 248 ? -0.412 3.342 -15.164 1.00 67.94 248 THR A N 1
ATOM 1933 C CA . THR A 1 248 ? -0.080 2.620 -16.399 1.00 67.94 248 THR A CA 1
ATOM 1934 C C . THR A 1 248 ? 1.430 2.664 -16.624 1.00 67.94 248 THR A C 1
ATOM 1936 O O . THR A 1 248 ? 2.007 3.753 -16.538 1.00 67.94 248 THR A O 1
ATOM 1939 N N . PRO A 1 249 ? 2.076 1.523 -16.925 1.00 62.41 249 PRO A N 1
ATOM 1940 C CA . PRO A 1 249 ? 3.504 1.495 -17.182 1.00 62.41 249 PRO A CA 1
ATOM 1941 C C . PRO A 1 249 ? 3.813 2.404 -18.366 1.00 62.41 249 PRO A C 1
ATOM 1943 O O . PRO A 1 249 ? 3.243 2.255 -19.449 1.00 62.41 249 PRO A O 1
ATOM 1946 N N . THR A 1 250 ? 4.703 3.372 -18.155 1.00 57.53 250 THR A N 1
ATOM 1947 C CA . THR A 1 250 ? 5.224 4.160 -19.269 1.00 57.53 250 THR A CA 1
ATOM 1948 C C . THR A 1 250 ? 6.083 3.201 -20.082 1.00 57.53 250 THR A C 1
ATOM 1950 O O . THR A 1 250 ? 7.053 2.688 -19.511 1.00 57.53 250 THR A O 1
ATOM 1953 N N . PRO A 1 251 ? 5.762 2.921 -21.360 1.00 54.03 251 PRO A N 1
ATOM 1954 C CA . PRO A 1 251 ? 6.636 2.095 -22.170 1.00 54.03 251 PRO A CA 1
ATOM 1955 C C . PRO A 1 251 ? 8.017 2.738 -22.113 1.00 54.03 251 PRO A C 1
ATOM 1957 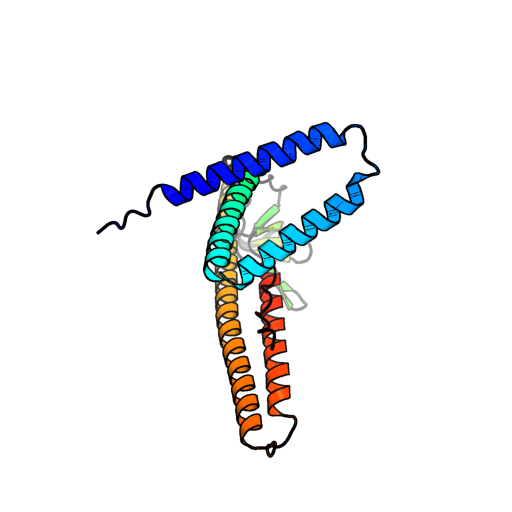O O . PRO A 1 251 ? 8.154 3.945 -22.363 1.00 54.03 251 PRO A O 1
ATOM 1960 N N . SER A 1 252 ? 9.030 1.958 -21.719 1.00 52.25 252 SER A N 1
ATOM 1961 C CA . SER A 1 252 ? 10.408 2.375 -21.925 1.00 52.25 252 SER A CA 1
ATOM 1962 C C . SER A 1 252 ? 10.475 2.816 -23.381 1.00 52.25 252 SER A C 1
ATOM 1964 O O . SER A 1 252 ? 9.932 2.141 -24.261 1.00 52.25 252 SER A O 1
ATOM 1966 N N . ARG A 1 253 ? 11.016 4.017 -23.635 1.00 46.41 253 ARG A N 1
ATOM 1967 C CA . ARG A 1 253 ? 11.358 4.435 -24.994 1.00 46.41 253 ARG A CA 1
ATOM 1968 C C . ARG A 1 253 ? 12.326 3.371 -25.488 1.00 46.41 253 ARG A C 1
ATOM 1970 O O . ARG A 1 253 ? 13.534 3.500 -25.307 1.00 46.41 253 ARG A O 1
ATOM 1977 N N . SER A 1 254 ? 11.788 2.309 -26.077 1.00 38.44 254 SER A N 1
ATOM 1978 C CA . SER A 1 254 ? 12.485 1.491 -27.032 1.00 38.44 254 SER A CA 1
ATOM 1979 C C . SER A 1 254 ? 12.916 2.518 -28.055 1.00 38.44 254 SER A C 1
ATOM 1981 O O . SER A 1 254 ? 12.123 3.098 -28.797 1.00 38.44 254 SER A O 1
ATOM 1983 N N . LEU A 1 255 ? 14.181 2.903 -27.947 1.00 42.09 255 LEU A N 1
ATOM 1984 C CA . LEU A 1 255 ? 14.862 3.637 -28.983 1.00 42.09 255 LEU A CA 1
ATOM 1985 C C . LEU A 1 255 ? 14.859 2.651 -30.140 1.00 42.09 255 LEU A C 1
ATOM 1987 O O . LEU A 1 255 ? 15.743 1.806 -30.233 1.00 42.09 255 LEU A O 1
ATOM 1991 N N . SER A 1 256 ? 13.768 2.687 -30.909 1.00 32.19 256 SER A N 1
ATOM 1992 C CA . SER A 1 256 ? 13.557 1.896 -32.100 1.00 32.19 256 SER A CA 1
ATOM 1993 C C . SER A 1 256 ? 14.755 2.180 -32.980 1.00 32.19 256 SER A C 1
ATOM 1995 O O . SER A 1 256 ? 14.906 3.290 -33.496 1.00 32.19 256 SER A O 1
ATOM 1997 N N . VAL A 1 257 ? 15.642 1.200 -33.041 1.00 33.56 257 VAL A N 1
ATOM 1998 C CA . VAL A 1 257 ? 16.783 1.201 -33.934 1.00 33.56 257 VAL A CA 1
ATOM 1999 C C . VAL A 1 257 ? 16.198 1.247 -35.344 1.00 33.56 257 VAL A C 1
ATOM 2001 O O . VAL A 1 257 ? 15.478 0.334 -35.748 1.00 33.56 257 VAL A O 1
ATOM 2004 N N . LYS A 1 258 ? 16.425 2.364 -36.032 1.00 31.08 258 LYS A N 1
ATOM 2005 C CA . LYS A 1 258 ? 16.436 2.433 -37.490 1.00 31.08 258 LYS A CA 1
ATOM 2006 C C . LYS A 1 258 ? 17.886 2.500 -37.923 1.00 31.08 258 LYS A C 1
ATOM 2008 O O . LYS A 1 258 ? 18.656 3.172 -37.198 1.00 31.08 258 LYS A O 1
#

Organism: NCBI:txid748857

Foldseek 3Di:
DDDDPDPPVVVVVVVVVCVCCVVVVVVVVVCPPPVPPCVVVVVVVVVVVVVVVVVVCVVCVPVVVVVVVVVVVVVVVVVVVVVCVVCVVPPPPPPPVPQDDQDPPQKWFFLAWDWDDDPVGIDIDHGRQIWGFDDDDPQWTWIGSPPDIDTDHCVRIDRDRVVSVVSVVVVVVVVVVVVVVVLVVLVVLLVVLVVVLVVLVVVLVVVVVVCVVPVNPDDDDDNNVVSVVVNVVSLVSSCVSCVVVVHDRDPDPPVPDD

Radius of gyration: 34.57 Å; chains: 1; bounding box: 66×67×99 Å